Protein AF-0000000082710316 (afdb_homodimer)

Structure (mmCIF, N/CA/C/O backbone):
data_AF-0000000082710316-model_v1
#
loop_
_entity.id
_entity.type
_entity.pdbx_description
1 polymer Pyrin-like
#
loop_
_atom_site.group_PDB
_atom_site.id
_atom_site.type_symbol
_atom_site.label_atom_id
_atom_site.label_alt_id
_atom_site.label_comp_id
_atom_site.label_asym_id
_atom_site.label_entity_id
_atom_site.label_seq_id
_atom_site.pdbx_PDB_ins_code
_atom_site.Cartn_x
_atom_site.Cartn_y
_atom_site.Cartn_z
_atom_site.occupancy
_atom_site.B_iso_or_equiv
_atom_site.auth_seq_id
_atom_site.auth_comp_id
_atom_site.auth_asym_id
_atom_site.auth_atom_id
_atom_site.pdbx_PDB_model_num
ATOM 1 N N . MET A 1 1 ? 6.75 27.141 0.604 1 59.41 1 MET A N 1
ATOM 2 C CA . MET A 1 1 ? 6.609 25.766 0.159 1 59.41 1 MET A CA 1
ATOM 3 C C . MET A 1 1 ? 5.195 25.25 0.423 1 59.41 1 MET A C 1
ATOM 5 O O . MET A 1 1 ? 4.504 25.75 1.306 1 59.41 1 MET A O 1
ATOM 9 N N . ASN A 1 2 ? 4.648 24.5 -0.572 1 89.5 2 ASN A N 1
ATOM 10 C CA . ASN A 1 2 ? 3.244 24.094 -0.657 1 89.5 2 ASN A CA 1
ATOM 11 C C . ASN A 1 2 ? 2.986 22.781 0.078 1 89.5 2 ASN A C 1
ATOM 13 O O . ASN A 1 2 ? 3.191 21.703 -0.48 1 89.5 2 ASN A O 1
ATOM 17 N N . VAL A 1 3 ? 2.789 22.875 1.427 1 93.62 3 VAL A N 1
ATOM 18 C CA . VAL A 1 3 ? 2.639 21.75 2.336 1 93.62 3 VAL A CA 1
ATOM 19 C C . VAL A 1 3 ? 1.561 20.812 1.81 1 93.62 3 VAL A C 1
ATOM 21 O O . VAL A 1 3 ? 1.752 19.594 1.789 1 93.62 3 VAL A O 1
ATOM 24 N N . PRO A 1 4 ? 0.519 21.266 1.274 1 94.44 4 PRO A N 1
ATOM 25 C CA . PRO A 1 4 ? -0.479 20.344 0.72 1 94.44 4 PRO A CA 1
ATOM 26 C C . PRO A 1 4 ? 0.083 19.469 -0.398 1 94.44 4 PRO A C 1
ATOM 28 O O . PRO A 1 4 ? -0.224 18.266 -0.467 1 94.44 4 PRO A O 1
ATOM 31 N N . LEU A 1 5 ? 0.912 20.031 -1.18 1 94.38 5 LEU A N 1
ATOM 32 C CA . LEU A 1 5 ? 1.51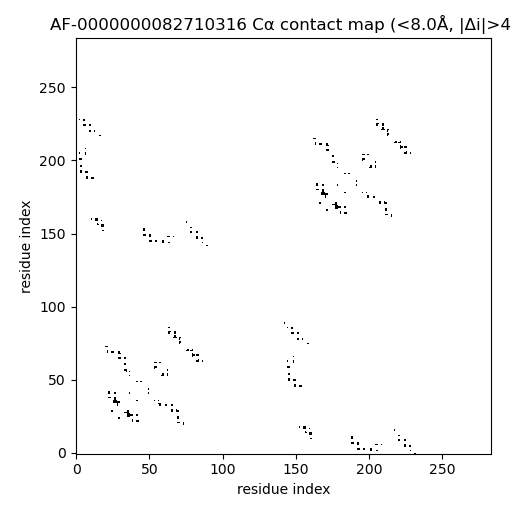6 19.266 -2.268 1 94.38 5 LEU A CA 1
ATOM 33 C C . LEU A 1 5 ? 2.498 18.234 -1.729 1 94.38 5 LEU A C 1
ATOM 35 O O . LEU A 1 5 ? 2.598 17.125 -2.266 1 94.38 5 LEU A O 1
ATOM 39 N N . LEU A 1 6 ? 3.223 18.641 -0.722 1 95.56 6 LEU A N 1
ATOM 40 C CA . LEU A 1 6 ? 4.156 17.719 -0.081 1 95.56 6 LEU A CA 1
ATOM 41 C C . LEU A 1 6 ? 3.418 16.516 0.506 1 95.56 6 LEU A C 1
ATOM 43 O O . LEU A 1 6 ? 3.83 15.375 0.308 1 95.56 6 LEU A O 1
ATOM 47 N N . LEU A 1 7 ? 2.342 16.781 1.188 1 97.31 7 LEU A N 1
ATOM 48 C CA . LEU A 1 7 ? 1.533 15.727 1.792 1 97.31 7 LEU A CA 1
ATOM 49 C C . LEU A 1 7 ? 0.9 14.844 0.72 1 97.31 7 LEU A C 1
ATOM 51 O O . LEU A 1 7 ? 0.875 13.617 0.853 1 97.31 7 LEU A O 1
ATOM 55 N N . LEU A 1 8 ? 0.405 15.508 -0.342 1 96.31 8 LEU A N 1
ATOM 56 C CA . LEU A 1 8 ? -0.19 14.742 -1.433 1 96.31 8 LEU A CA 1
ATOM 57 C C . LEU A 1 8 ? 0.841 13.82 -2.076 1 96.31 8 LEU A C 1
ATOM 59 O O . LEU A 1 8 ? 0.542 12.664 -2.379 1 96.31 8 LEU A O 1
ATOM 63 N N . GLY A 1 9 ? 2.053 14.328 -2.24 1 94.75 9 GLY A N 1
ATOM 64 C CA . GLY A 1 9 ? 3.131 13.5 -2.762 1 94.75 9 GLY A CA 1
ATOM 65 C C . GLY A 1 9 ? 3.418 12.281 -1.904 1 94.75 9 GLY A C 1
ATOM 66 O O . GLY A 1 9 ? 3.607 11.18 -2.426 1 94.75 9 GLY A O 1
ATOM 67 N N . ALA A 1 10 ? 3.453 12.43 -0.616 1 95.19 10 ALA A N 1
ATOM 68 C CA . ALA A 1 10 ? 3.68 11.32 0.304 1 95.19 10 ALA A CA 1
ATOM 69 C C . ALA A 1 10 ? 2.57 10.273 0.188 1 95.19 10 ALA A C 1
ATOM 71 O O . ALA A 1 10 ? 2.838 9.07 0.204 1 95.19 10 ALA A O 1
ATOM 72 N N . LEU A 1 11 ? 1.314 10.734 0.052 1 95 11 LEU A N 1
ATOM 73 C CA . LEU A 1 11 ? 0.185 9.82 -0.071 1 95 11 LEU A CA 1
ATOM 74 C C . LEU A 1 11 ? 0.197 9.117 -1.426 1 95 11 LEU A C 1
ATOM 76 O O . LEU A 1 11 ? -0.198 7.957 -1.532 1 95 11 LEU A O 1
ATOM 80 N N . GLU A 1 12 ? 0.647 9.836 -2.469 1 91.56 12 GLU A N 1
ATOM 81 C CA . GLU A 1 12 ? 0.759 9.227 -3.791 1 91.56 12 GLU A CA 1
ATOM 82 C C . GLU A 1 12 ? 1.885 8.203 -3.834 1 91.56 12 GLU A C 1
ATOM 84 O O . GLU A 1 12 ? 1.771 7.176 -4.508 1 91.56 12 GLU A O 1
ATOM 89 N N . ASP A 1 13 ? 2.922 8.461 -3.104 1 89.06 13 ASP A N 1
ATOM 90 C CA . ASP A 1 13 ? 4.039 7.523 -3.031 1 89.06 13 ASP A CA 1
ATOM 91 C C . ASP A 1 13 ? 3.623 6.227 -2.344 1 89.06 13 ASP A C 1
ATOM 93 O O . ASP A 1 13 ? 4.223 5.176 -2.576 1 89.06 13 ASP A O 1
ATOM 97 N N . LEU A 1 14 ? 2.635 6.301 -1.546 1 89.44 14 LEU A N 1
ATOM 98 C CA . LEU A 1 14 ? 2.139 5.133 -0.825 1 89.44 14 LEU A CA 1
ATOM 99 C C . LEU A 1 14 ? 1.551 4.109 -1.789 1 89.44 14 LEU A C 1
ATOM 101 O O . LEU A 1 14 ? 1.509 2.916 -1.482 1 89.44 14 LEU A O 1
ATOM 105 N N . VAL A 1 15 ? 1.145 4.555 -2.975 1 86.25 15 VAL A N 1
ATOM 106 C CA . VAL A 1 15 ? 0.442 3.727 -3.951 1 86.25 15 VAL A CA 1
ATOM 107 C C . VAL A 1 15 ? 1.322 2.549 -4.359 1 86.25 15 VAL A C 1
ATOM 109 O O . VAL A 1 15 ? 0.834 1.428 -4.523 1 86.25 15 VAL A O 1
ATOM 112 N N . ASP A 1 16 ? 2.621 2.777 -4.414 1 86.25 16 ASP A N 1
ATOM 113 C CA . ASP A 1 16 ? 3.471 1.732 -4.98 1 86.25 16 ASP A CA 1
ATOM 114 C C . ASP A 1 16 ? 4.23 0.993 -3.883 1 86.25 16 ASP A C 1
ATOM 116 O O . ASP A 1 16 ? 4.918 0.005 -4.152 1 86.25 16 ASP A O 1
ATOM 120 N N . GLU A 1 17 ? 4.082 1.378 -2.707 1 88.81 17 GLU A N 1
ATOM 121 C CA . GLU A 1 17 ? 4.922 0.82 -1.65 1 88.81 17 GLU A CA 1
ATOM 122 C C . GLU A 1 17 ? 4.594 -0.649 -1.402 1 88.81 17 GLU A C 1
ATOM 124 O O . GLU A 1 17 ? 5.496 -1.479 -1.276 1 88.81 17 GLU A O 1
ATOM 129 N N . TYR A 1 18 ? 3.312 -0.94 -1.386 1 90.06 18 TYR A N 1
ATOM 130 C CA . TYR A 1 18 ? 2.93 -2.332 -1.179 1 90.06 18 TYR A CA 1
ATOM 131 C C . TYR A 1 18 ? 3.359 -3.197 -2.357 1 90.06 18 TYR A C 1
ATOM 133 O O . TYR A 1 18 ? 3.771 -4.344 -2.178 1 90.06 18 TYR A O 1
ATOM 141 N N . PHE A 1 19 ? 3.332 -2.625 -3.568 1 94.19 19 PHE A N 1
ATOM 142 C CA . PHE A 1 19 ? 3.736 -3.395 -4.738 1 94.19 19 PHE A CA 1
ATOM 143 C C . PHE A 1 19 ? 5.238 -3.658 -4.719 1 94.19 19 PHE A C 1
ATOM 145 O O . PHE A 1 19 ? 5.688 -4.742 -5.094 1 94.19 19 PHE A O 1
ATOM 152 N N . LYS A 1 20 ? 5.984 -2.729 -4.289 1 93.19 20 LYS A N 1
ATOM 153 C CA . LYS A 1 20 ? 7.418 -2.926 -4.113 1 93.19 20 LYS A CA 1
ATOM 154 C C . LYS A 1 20 ? 7.703 -4.035 -3.105 1 93.19 20 LYS A C 1
ATOM 156 O O . LYS A 1 20 ? 8.562 -4.887 -3.336 1 93.19 20 LYS A O 1
ATOM 161 N N . THR A 1 21 ? 7.047 -3.988 -2.004 1 92.81 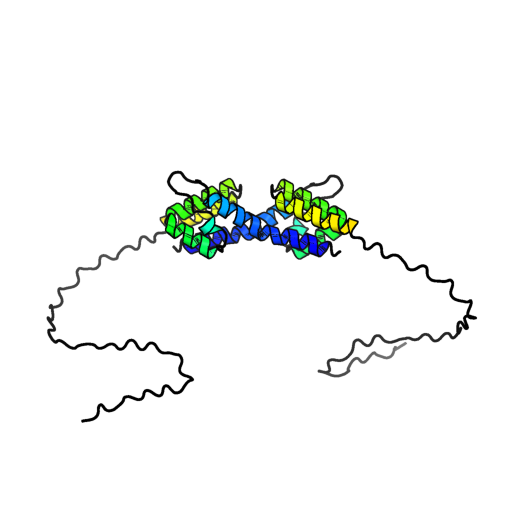21 THR A N 1
ATOM 162 C CA . THR A 1 21 ? 7.199 -5.008 -0.97 1 92.81 21 THR A CA 1
ATOM 163 C C . THR A 1 21 ? 6.805 -6.383 -1.504 1 92.81 21 THR A C 1
ATOM 165 O O . THR A 1 21 ? 7.469 -7.379 -1.213 1 92.81 21 THR A O 1
ATOM 168 N N . PHE A 1 22 ? 5.707 -6.363 -2.27 1 96.88 22 PHE A N 1
ATOM 169 C CA . PHE A 1 22 ? 5.254 -7.598 -2.898 1 96.88 22 PHE A CA 1
ATOM 170 C C . PHE A 1 22 ? 6.352 -8.188 -3.775 1 96.88 22 PHE A C 1
ATOM 172 O O . PHE A 1 22 ? 6.652 -9.383 -3.68 1 96.88 22 PHE A O 1
ATOM 179 N N . LYS A 1 23 ? 6.961 -7.43 -4.562 1 97.19 23 LYS A N 1
ATOM 180 C CA . LYS A 1 23 ? 8.047 -7.871 -5.434 1 97.19 23 LYS A CA 1
ATOM 181 C C . LYS A 1 23 ? 9.242 -8.352 -4.617 1 97.19 23 LYS A C 1
ATOM 183 O O . LYS A 1 23 ? 9.922 -9.305 -5.008 1 97.19 23 LYS A O 1
ATOM 188 N N . TRP A 1 24 ? 9.5 -7.719 -3.551 1 96.38 24 TRP A N 1
ATOM 189 C CA . TRP A 1 24 ? 10.586 -8.125 -2.666 1 96.38 24 TRP A CA 1
ATOM 190 C C . TRP A 1 24 ? 10.359 -9.547 -2.145 1 96.38 24 TRP A C 1
ATOM 192 O O . TRP A 1 24 ? 11.273 -10.367 -2.152 1 96.38 24 TRP A O 1
ATOM 202 N N . TYR A 1 25 ? 9.18 -9.773 -1.778 1 96.75 25 TYR A N 1
ATOM 203 C CA . TYR A 1 25 ? 8.859 -11.117 -1.297 1 96.75 25 TYR A CA 1
ATOM 204 C C . TYR A 1 25 ? 8.992 -12.141 -2.416 1 96.75 25 TYR A C 1
ATOM 206 O O . TYR A 1 25 ? 9.422 -13.273 -2.184 1 96.75 25 TYR A O 1
ATOM 214 N N . LEU A 1 26 ? 8.562 -11.758 -3.611 1 98.06 26 LEU A N 1
ATOM 215 C CA . LEU A 1 26 ? 8.703 -12.656 -4.754 1 98.06 26 LEU A CA 1
ATOM 216 C C . LEU A 1 26 ? 10.164 -13.008 -4.992 1 98.06 26 LEU A C 1
ATOM 218 O O . LEU A 1 26 ? 10.469 -14.055 -5.566 1 98.06 26 LEU A O 1
ATOM 222 N N . SER A 1 27 ? 11.031 -12.094 -4.613 1 97.38 27 SER A N 1
ATOM 223 C CA . SER A 1 27 ? 12.461 -12.297 -4.824 1 97.38 27 SER A CA 1
ATOM 224 C C . SER A 1 27 ? 13.086 -13.078 -3.668 1 97.38 27 SER A C 1
ATOM 226 O O . SER A 1 27 ? 14.289 -13.328 -3.66 1 97.38 27 SER A O 1
ATOM 228 N N . MET A 1 28 ? 12.266 -13.453 -2.73 1 96.06 28 MET A N 1
ATOM 229 C CA . MET A 1 28 ? 12.648 -14.312 -1.607 1 96.06 28 MET A CA 1
ATOM 230 C C . MET A 1 28 ? 11.922 -15.648 -1.668 1 96.06 28 MET A C 1
ATOM 232 O O . MET A 1 28 ? 10.969 -15.805 -2.428 1 96.06 28 MET A O 1
ATOM 236 N N . ARG A 1 29 ? 12.477 -16.641 -0.99 1 93.5 29 ARG A N 1
ATOM 237 C CA . ARG A 1 29 ? 11.758 -17.922 -0.948 1 93.5 29 ARG A CA 1
ATOM 238 C C . ARG A 1 29 ? 10.586 -17.859 0.029 1 93.5 29 ARG A C 1
ATOM 240 O O . ARG A 1 29 ? 10.789 -17.891 1.245 1 93.5 29 ARG A O 1
ATOM 247 N N . VAL A 1 30 ? 9.406 -17.766 -0.563 1 94.81 30 VAL A N 1
ATOM 248 C CA . VAL A 1 30 ? 8.203 -17.625 0.255 1 94.81 30 VAL A CA 1
ATOM 249 C C . VAL A 1 30 ? 7.547 -18.984 0.454 1 94.81 30 VAL A C 1
ATOM 251 O O . VAL A 1 30 ? 6.914 -19.234 1.483 1 94.81 30 VAL A O 1
ATOM 254 N N . LEU A 1 31 ? 7.621 -19.781 -0.533 1 94.62 31 LEU A N 1
ATOM 255 C CA . LEU A 1 31 ? 7.172 -21.172 -0.486 1 94.62 31 LEU A CA 1
ATOM 256 C C . LEU A 1 31 ? 8.312 -22.125 -0.838 1 94.62 31 LEU A C 1
ATOM 258 O O . LEU A 1 31 ? 9.078 -21.859 -1.771 1 94.62 31 LEU A O 1
ATOM 262 N N . ASP A 1 32 ? 8.383 -23.25 -0.137 1 93.38 32 ASP A N 1
ATOM 263 C CA . ASP A 1 32 ? 9.477 -24.188 -0.322 1 93.38 32 ASP A CA 1
ATOM 264 C C . ASP A 1 32 ? 9.492 -24.734 -1.746 1 93.38 32 ASP A C 1
ATOM 266 O O . ASP A 1 32 ? 10.562 -24.969 -2.316 1 93.38 32 ASP A O 1
ATOM 270 N N . SER A 1 33 ? 8.367 -24.922 -2.299 1 92.25 33 SER A N 1
ATOM 271 C CA . SER A 1 33 ? 8.242 -25.547 -3.609 1 92.25 33 SER A CA 1
ATOM 272 C C . SER A 1 33 ? 8.484 -24.547 -4.73 1 92.25 33 SER A C 1
ATOM 274 O O . SER A 1 33 ? 8.539 -24.906 -5.902 1 92.25 33 SER A O 1
ATOM 276 N N . CYS A 1 34 ? 8.664 -23.281 -4.398 1 94.5 34 CYS A N 1
ATOM 277 C CA . CYS A 1 34 ? 8.766 -22.234 -5.414 1 94.5 34 CYS A CA 1
ATOM 278 C C . CYS A 1 34 ? 10.117 -21.516 -5.328 1 94.5 34 CYS A C 1
ATOM 280 O O . CYS A 1 34 ? 10.477 -21 -4.273 1 94.5 34 CYS A O 1
ATOM 282 N N . GLU A 1 35 ? 10.758 -21.484 -6.434 1 96.5 35 GLU A N 1
ATOM 283 C CA . GLU A 1 35 ? 12.008 -20.734 -6.508 1 96.5 35 GLU A CA 1
ATOM 284 C C . GLU A 1 35 ? 11.75 -19.234 -6.59 1 96.5 35 GLU A C 1
ATOM 286 O O . GLU A 1 35 ? 10.82 -18.797 -7.273 1 96.5 35 GLU A O 1
ATOM 291 N N . PRO A 1 36 ? 12.602 -18.469 -5.98 1 97.81 36 PRO A N 1
ATOM 292 C CA . PRO A 1 36 ? 12.438 -17.016 -6.086 1 97.81 36 PRO A CA 1
ATOM 293 C C . PRO A 1 36 ? 12.609 -16.5 -7.516 1 97.81 36 PRO A C 1
ATOM 295 O O . PRO A 1 36 ? 13.352 -17.094 -8.305 1 97.81 36 PRO A O 1
ATOM 298 N N . ILE A 1 37 ? 11.844 -15.414 -7.781 1 98.25 37 ILE A N 1
ATOM 299 C CA . ILE A 1 37 ? 12.07 -14.68 -9.023 1 98.25 37 ILE A CA 1
ATOM 300 C C . ILE A 1 37 ? 13.164 -13.633 -8.805 1 98.25 37 ILE A C 1
ATOM 302 O O . ILE A 1 37 ? 13.078 -12.828 -7.875 1 98.25 37 ILE A O 1
ATOM 306 N N . PRO A 1 38 ? 14.188 -13.641 -9.625 1 97.5 38 PRO A N 1
ATOM 307 C CA . PRO A 1 38 ? 15.266 -12.672 -9.445 1 97.5 38 PRO A CA 1
ATOM 308 C C . PRO A 1 38 ? 14.773 -11.227 -9.445 1 97.5 38 PRO A C 1
ATOM 310 O O . PRO A 1 38 ? 13.891 -10.875 -10.227 1 97.5 38 PRO A O 1
ATOM 313 N N . LYS A 1 39 ? 15.391 -10.414 -8.617 1 96.56 39 LYS A N 1
ATOM 314 C CA . LYS A 1 39 ? 15.039 -9 -8.492 1 96.56 39 LYS A CA 1
ATOM 315 C C . LYS A 1 39 ? 15.156 -8.281 -9.836 1 96.56 39 LYS A C 1
ATOM 317 O O . LYS A 1 39 ? 14.352 -7.402 -10.141 1 96.56 39 LYS A O 1
ATOM 322 N N . SER A 1 40 ? 16.125 -8.68 -10.609 1 97.19 40 SER A N 1
ATOM 323 C CA . SER A 1 40 ? 16.375 -8.039 -11.898 1 97.19 40 SER A CA 1
ATOM 324 C C . SER A 1 40 ? 15.195 -8.211 -12.844 1 97.19 40 SER A C 1
ATOM 326 O O . SER A 1 40 ? 14.953 -7.359 -13.703 1 97.19 40 SER A O 1
ATOM 328 N N . ARG A 1 41 ? 14.445 -9.242 -12.609 1 96.81 41 ARG A N 1
ATOM 329 C CA . ARG A 1 41 ? 13.297 -9.523 -13.469 1 96.81 41 ARG A CA 1
ATOM 330 C C . ARG A 1 41 ? 12.039 -8.844 -12.945 1 96.81 41 ARG A C 1
ATOM 332 O O . ARG A 1 41 ? 11.039 -8.75 -13.656 1 96.81 41 ARG A O 1
ATOM 339 N N . LEU A 1 42 ? 12.094 -8.359 -11.711 1 97.69 42 LEU A N 1
ATOM 340 C CA . LEU A 1 42 ? 10.898 -7.84 -11.062 1 97.69 42 LEU A CA 1
ATOM 341 C C . LEU A 1 42 ? 10.953 -6.316 -10.953 1 97.69 42 LEU A C 1
ATOM 343 O O . LEU A 1 42 ? 9.922 -5.652 -10.938 1 97.69 42 LEU A O 1
ATOM 347 N N . GLU A 1 43 ? 12.102 -5.719 -10.898 1 95.12 43 GLU A N 1
ATOM 348 C CA . GLU A 1 43 ? 12.32 -4.332 -10.5 1 95.12 43 GLU A CA 1
ATOM 349 C C . GLU A 1 43 ? 11.531 -3.371 -11.391 1 95.12 43 GLU A C 1
ATOM 351 O O . GLU A 1 43 ? 10.906 -2.434 -10.898 1 95.12 43 GLU A O 1
ATOM 356 N N . LYS A 1 44 ? 11.516 -3.592 -12.695 1 94.75 44 LYS A N 1
ATOM 357 C CA . LYS A 1 44 ? 10.875 -2.658 -13.609 1 94.75 44 LYS A CA 1
ATOM 358 C C . LYS A 1 44 ? 9.523 -3.191 -14.078 1 94.75 44 LYS A C 1
ATOM 360 O O . LYS A 1 44 ? 8.828 -2.535 -14.859 1 94.75 44 LYS A O 1
ATOM 365 N N . ALA A 1 45 ? 9.172 -4.332 -13.617 1 96 45 ALA A N 1
ATOM 366 C CA . ALA A 1 45 ? 7.945 -4.973 -14.078 1 96 45 ALA A CA 1
ATOM 367 C C . ALA A 1 45 ? 6.715 -4.297 -13.477 1 96 45 ALA A C 1
ATOM 369 O O . ALA A 1 45 ? 6.652 -4.07 -12.266 1 96 45 ALA A O 1
ATOM 370 N N . LEU A 1 46 ? 5.762 -3.998 -14.391 1 95.94 46 LEU A N 1
ATOM 371 C CA . LEU A 1 46 ? 4.469 -3.5 -13.922 1 95.94 46 LEU A CA 1
ATOM 372 C C . LEU A 1 46 ? 3.586 -4.645 -13.445 1 95.94 46 LEU A C 1
ATOM 374 O O . LEU A 1 46 ? 3.994 -5.809 -13.484 1 95.94 46 LEU A O 1
ATOM 378 N N . ARG A 1 47 ? 2.426 -4.312 -12.875 1 96.44 47 ARG A N 1
ATOM 379 C CA . ARG A 1 47 ? 1.56 -5.301 -12.242 1 96.44 47 ARG A CA 1
ATOM 380 C C . ARG A 1 47 ? 1.188 -6.41 -13.219 1 96.44 47 ARG A C 1
ATOM 382 O O . ARG A 1 47 ? 1.344 -7.594 -12.906 1 96.44 47 ARG A O 1
ATOM 389 N N . PRO A 1 48 ? 0.825 -6.113 -14.555 1 97.12 48 PRO A N 1
ATOM 390 C CA . PRO A 1 48 ? 0.518 -7.207 -15.484 1 97.12 48 PRO A CA 1
ATOM 391 C C . PRO A 1 48 ? 1.743 -8.055 -15.828 1 97.12 48 PRO A C 1
ATOM 393 O O . PRO A 1 48 ? 1.635 -9.273 -15.977 1 97.12 48 PRO A O 1
ATOM 396 N N . GLU A 1 49 ? 2.873 -7.426 -15.859 1 97.75 49 GLU A N 1
ATOM 397 C CA . GLU A 1 49 ? 4.109 -8.133 -16.172 1 97.75 49 GLU A CA 1
ATOM 398 C C . GLU A 1 49 ? 4.531 -9.039 -15.008 1 97.75 49 GLU A C 1
ATOM 400 O O . GLU A 1 49 ? 5.035 -10.141 -15.227 1 97.75 49 GLU A O 1
ATOM 405 N N . THR A 1 50 ? 4.352 -8.508 -13.883 1 98.44 50 THR A N 1
ATOM 406 C CA . THR A 1 50 ? 4.672 -9.297 -12.695 1 98.44 50 THR A CA 1
ATOM 407 C C . THR A 1 50 ? 3.811 -10.555 -12.633 1 98.44 50 THR A C 1
ATOM 409 O O . THR A 1 50 ? 4.32 -11.648 -12.375 1 98.44 50 THR A O 1
ATOM 412 N N . VAL A 1 51 ? 2.533 -10.406 -12.992 1 98.44 51 VAL A N 1
ATOM 413 C CA . VAL A 1 51 ? 1.632 -11.555 -13.031 1 98.44 51 VAL A CA 1
ATOM 414 C C . VAL A 1 51 ? 2.127 -12.57 -14.055 1 98.44 51 VAL A C 1
ATOM 416 O O . VAL A 1 51 ? 2.188 -13.773 -13.773 1 98.44 51 VAL A O 1
ATOM 419 N N . SER A 1 52 ? 2.523 -12.117 -15.195 1 97.75 52 SER A N 1
ATOM 420 C CA . SER A 1 52 ? 3.02 -12.992 -16.25 1 97.75 52 SER A CA 1
ATOM 421 C C . SER A 1 52 ? 4.262 -13.75 -15.797 1 97.75 52 SER A C 1
ATOM 423 O O . SER A 1 52 ? 4.383 -14.953 -16.047 1 97.75 52 SER A O 1
ATOM 425 N N . LYS A 1 53 ? 5.156 -13.023 -15.086 1 98.25 53 LYS A N 1
ATOM 426 C CA . LYS A 1 53 ? 6.387 -13.648 -14.602 1 98.25 53 LYS A CA 1
ATOM 427 C C . LYS A 1 53 ? 6.082 -14.734 -13.578 1 98.25 53 LYS A C 1
ATOM 429 O O . LYS A 1 53 ? 6.707 -15.797 -13.586 1 98.25 53 LYS A O 1
ATOM 434 N N . MET A 1 54 ? 5.148 -14.484 -12.727 1 98.38 54 MET A N 1
ATOM 435 C CA . MET A 1 54 ? 4.77 -15.461 -11.711 1 98.38 54 MET A CA 1
ATOM 436 C C . MET A 1 54 ? 4.207 -16.719 -12.352 1 98.38 54 MET A C 1
ATOM 438 O O . MET A 1 54 ? 4.578 -17.844 -11.977 1 98.38 54 MET A O 1
ATOM 442 N N . ILE A 1 55 ? 3.396 -16.516 -13.367 1 97.94 55 ILE A N 1
ATOM 443 C CA . ILE A 1 55 ? 2.766 -17.656 -14.023 1 97.94 55 ILE A CA 1
ATOM 444 C C . ILE A 1 55 ? 3.809 -18.438 -14.812 1 97.94 55 ILE A C 1
ATOM 446 O O . ILE A 1 55 ? 3.789 -19.672 -14.836 1 97.94 55 ILE A O 1
ATOM 450 N N . GLU A 1 56 ? 4.664 -17.75 -15.445 1 97.38 56 GLU A N 1
ATOM 451 C CA . GLU A 1 56 ? 5.75 -18.391 -16.188 1 97.38 56 GLU A CA 1
ATOM 452 C C . GLU A 1 56 ? 6.629 -19.234 -15.266 1 97.38 56 GLU A C 1
ATOM 454 O O . GLU A 1 56 ? 7.027 -20.344 -15.625 1 97.38 56 GLU A O 1
ATOM 459 N N . CYS A 1 57 ? 6.875 -18.766 -14.086 1 97.12 57 CYS A N 1
ATOM 460 C CA . CYS A 1 57 ? 7.852 -19.391 -13.195 1 97.12 57 CYS A CA 1
ATOM 461 C C . CYS A 1 57 ? 7.195 -20.469 -12.336 1 97.12 57 CYS A C 1
ATOM 463 O O . CYS A 1 57 ? 7.809 -21.5 -12.055 1 97.12 57 CYS A O 1
ATOM 465 N N . TYR A 1 58 ? 6.016 -20.219 -11.969 1 96.88 58 TYR A N 1
ATOM 466 C CA . TYR A 1 58 ? 5.43 -21.078 -10.945 1 96.88 58 TYR A CA 1
ATOM 467 C C . TYR A 1 58 ? 4.266 -21.891 -11.516 1 96.88 58 TYR A C 1
ATOM 469 O O . TYR A 1 58 ? 3.867 -22.906 -10.945 1 96.88 58 TYR A O 1
ATOM 477 N N . GLY A 1 59 ? 3.686 -21.438 -12.656 1 96.56 59 GLY A N 1
ATOM 478 C CA . GLY A 1 59 ? 2.383 -21.922 -13.078 1 96.56 59 GLY A CA 1
ATOM 479 C C . GLY A 1 59 ? 1.23 -21.25 -12.359 1 96.56 59 GLY A C 1
ATOM 480 O O . GLY A 1 59 ? 1.438 -20.516 -11.383 1 96.56 59 GLY A O 1
ATOM 481 N N . GLU A 1 60 ? -0.01 -21.453 -12.828 1 95.19 60 GLU A N 1
ATOM 482 C CA . GLU A 1 60 ? -1.184 -20.719 -12.359 1 95.19 60 GLU A CA 1
ATOM 483 C C . GLU A 1 60 ? -1.485 -21.047 -10.898 1 95.19 60 GLU A C 1
ATOM 485 O O . GLU A 1 60 ? -1.66 -20.141 -10.078 1 95.19 60 GLU A O 1
ATOM 490 N N . GLU A 1 61 ? -1.414 -22.25 -10.508 1 94.69 61 GLU A N 1
ATOM 491 C CA . GLU A 1 61 ? -1.829 -22.672 -9.172 1 94.69 61 GLU A CA 1
ATOM 492 C C . GLU A 1 61 ? -0.855 -22.172 -8.109 1 94.69 61 GLU A C 1
ATOM 494 O O . GLU A 1 61 ? -1.268 -21.578 -7.113 1 94.69 61 GLU A O 1
ATOM 499 N N . LEU A 1 62 ? 0.376 -22.391 -8.328 1 96.44 62 LEU A N 1
ATOM 500 C CA . LEU A 1 62 ? 1.376 -21.984 -7.352 1 96.44 62 LEU A CA 1
ATOM 501 C C . LEU A 1 62 ? 1.487 -20.453 -7.297 1 96.44 62 LEU A C 1
ATOM 503 O O . LEU A 1 62 ? 1.789 -19.891 -6.242 1 96.44 62 LEU A O 1
ATOM 507 N N . ALA A 1 63 ? 1.194 -19.797 -8.469 1 97.75 63 ALA A N 1
ATOM 508 C CA . ALA A 1 63 ? 1.188 -18.344 -8.469 1 97.75 63 ALA A CA 1
ATOM 509 C C . ALA A 1 63 ? 0.138 -17.797 -7.508 1 97.75 63 ALA A C 1
ATOM 511 O O . ALA A 1 63 ? 0.385 -16.812 -6.801 1 97.75 63 ALA A O 1
ATOM 512 N N . VAL A 1 64 ? -0.988 -18.422 -7.434 1 97.5 64 VAL A N 1
ATOM 513 C CA . VAL A 1 64 ? -2.037 -18 -6.508 1 97.5 64 VAL A CA 1
ATOM 514 C C . VAL A 1 64 ? -1.592 -18.266 -5.07 1 97.5 64 VAL A C 1
ATOM 516 O O . VAL A 1 64 ? -1.706 -17.391 -4.211 1 97.5 64 VAL A O 1
ATOM 519 N N . ASP A 1 65 ? -0.983 -19.359 -4.836 1 97.25 65 ASP A N 1
ATOM 520 C CA . ASP A 1 65 ? -0.538 -19.734 -3.496 1 97.25 65 ASP A CA 1
ATOM 521 C C . ASP A 1 65 ? 0.542 -18.766 -2.996 1 97.25 65 ASP A C 1
ATOM 523 O O . ASP A 1 65 ? 0.507 -18.344 -1.845 1 97.25 65 ASP A O 1
ATOM 527 N N . VAL A 1 66 ? 1.441 -18.531 -3.877 1 98.12 66 VAL A N 1
ATOM 528 C CA . VAL A 1 66 ? 2.523 -17.609 -3.543 1 98.12 66 VAL A CA 1
ATOM 529 C C . VAL A 1 66 ? 1.947 -16.234 -3.207 1 98.12 66 VAL A C 1
ATOM 531 O O . VAL A 1 66 ? 2.365 -15.602 -2.238 1 98.12 66 VAL A O 1
ATOM 534 N N . THR A 1 67 ? 0.976 -15.766 -3.996 1 98.19 67 THR A N 1
ATOM 535 C CA . THR A 1 67 ? 0.36 -14.461 -3.771 1 98.19 67 THR A CA 1
ATOM 536 C C . THR A 1 67 ? -0.36 -14.422 -2.428 1 98.19 67 THR A C 1
ATOM 538 O O . THR A 1 67 ? -0.207 -13.477 -1.658 1 98.19 67 THR A O 1
ATOM 541 N N . VAL A 1 68 ? -1.07 -15.438 -2.084 1 97.88 68 VAL A N 1
ATOM 542 C CA . VAL A 1 68 ? -1.78 -15.523 -0.812 1 97.88 68 VAL A CA 1
ATOM 543 C C . VAL A 1 68 ? -0.784 -15.445 0.342 1 97.88 68 VAL A C 1
ATOM 545 O O . VAL A 1 68 ? -0.982 -14.688 1.294 1 97.88 68 VAL A O 1
ATOM 548 N N . LYS A 1 69 ? 0.274 -16.203 0.206 1 98.12 69 LYS A N 1
ATOM 549 C CA . LYS A 1 69 ? 1.3 -16.219 1.244 1 98.12 69 LYS A CA 1
ATOM 550 C C . LYS A 1 69 ? 1.938 -14.836 1.408 1 98.12 69 LYS A C 1
ATOM 552 O O . LYS A 1 69 ? 2.146 -14.375 2.531 1 98.12 69 LYS A O 1
ATOM 557 N N . ILE A 1 70 ? 2.162 -14.172 0.31 1 97.94 70 ILE A N 1
ATOM 558 C CA . ILE A 1 70 ? 2.795 -12.859 0.359 1 97.94 70 ILE A CA 1
ATOM 559 C C . ILE A 1 70 ? 1.836 -11.844 0.982 1 97.94 70 ILE A C 1
ATOM 561 O O . ILE A 1 70 ? 2.229 -11.062 1.849 1 97.94 70 ILE A O 1
ATOM 565 N N . LEU A 1 71 ? 0.601 -11.867 0.561 1 96.38 71 LEU A N 1
ATOM 566 C CA . LEU A 1 71 ? -0.386 -10.961 1.14 1 96.38 71 LEU A CA 1
ATOM 567 C C . LEU A 1 71 ? -0.481 -11.156 2.648 1 96.38 71 LEU A C 1
ATOM 569 O O . LEU A 1 71 ? -0.576 -10.18 3.398 1 96.38 71 LEU A O 1
ATOM 573 N N . ARG A 1 72 ? -0.358 -12.352 3.127 1 95.75 72 ARG A N 1
ATOM 574 C CA . ARG A 1 72 ? -0.375 -12.633 4.559 1 95.75 72 ARG A CA 1
ATOM 575 C C . ARG A 1 72 ? 0.881 -12.102 5.238 1 95.75 72 ARG A C 1
ATOM 577 O O . ARG A 1 72 ? 0.808 -11.523 6.324 1 95.75 72 ARG A O 1
ATOM 584 N N . ASN A 1 73 ? 1.994 -12.328 4.629 1 94.88 73 ASN A N 1
ATOM 585 C CA . ASN A 1 73 ? 3.242 -11.797 5.164 1 94.88 73 ASN A CA 1
ATOM 586 C C . ASN A 1 73 ? 3.199 -10.273 5.273 1 94.88 73 ASN A C 1
ATOM 588 O O . ASN A 1 73 ? 3.795 -9.695 6.184 1 94.88 73 ASN A O 1
ATOM 592 N N . MET A 1 74 ? 2.461 -9.688 4.398 1 91.94 74 MET A N 1
ATOM 593 C CA . MET A 1 74 ? 2.297 -8.234 4.391 1 91.94 74 MET A CA 1
ATOM 594 C C . MET A 1 74 ? 1.165 -7.812 5.32 1 91.94 74 MET A C 1
ATOM 596 O O . MET A 1 74 ? 0.814 -6.633 5.383 1 91.94 74 MET A O 1
ATOM 600 N N . ARG A 1 75 ? 0.532 -8.758 5.965 1 89.94 75 ARG A N 1
ATOM 601 C CA . ARG A 1 75 ? -0.528 -8.555 6.949 1 89.94 75 ARG A CA 1
ATOM 602 C C . ARG A 1 75 ? -1.782 -7.988 6.293 1 89.94 75 ARG A C 1
ATOM 604 O O . ARG A 1 75 ? -2.527 -7.234 6.922 1 89.94 75 ARG A O 1
ATOM 611 N N . ILE A 1 76 ? -1.936 -8.258 5.016 1 92.5 76 ILE A N 1
ATOM 612 C CA . ILE A 1 76 ? -3.164 -7.918 4.305 1 92.5 76 ILE A CA 1
ATOM 613 C C . ILE A 1 76 ? -4.066 -9.148 4.215 1 92.5 76 ILE A C 1
ATOM 615 O O . ILE A 1 76 ? -4.301 -9.672 3.123 1 92.5 76 ILE A O 1
ATOM 619 N N . ASN A 1 77 ? -4.66 -9.492 5.297 1 93.5 77 ASN A N 1
ATOM 620 C CA . ASN A 1 77 ? -5.312 -10.781 5.477 1 93.5 77 ASN A CA 1
ATOM 621 C C . ASN A 1 77 ? -6.641 -10.844 4.727 1 93.5 77 ASN A C 1
ATOM 623 O O . ASN A 1 77 ? -7.004 -11.891 4.184 1 93.5 77 ASN A O 1
ATOM 627 N N . SER A 1 78 ? -7.363 -9.773 4.727 1 91.62 78 SER A N 1
ATOM 628 C CA . SER A 1 78 ? -8.656 -9.781 4.047 1 91.62 78 SER A CA 1
ATOM 629 C C . SER A 1 78 ? -8.492 -10.047 2.553 1 91.62 78 SER A C 1
ATOM 631 O O . SER A 1 78 ? -9.219 -10.867 1.982 1 91.62 78 SER A O 1
ATOM 633 N N . ALA A 1 79 ? -7.527 -9.422 1.964 1 93.5 79 ALA A N 1
ATOM 634 C CA . ALA A 1 79 ? -7.266 -9.617 0.539 1 93.5 79 ALA A CA 1
ATOM 635 C C . ALA A 1 79 ? -6.758 -11.031 0.26 1 93.5 79 ALA A C 1
ATOM 637 O O . ALA A 1 79 ? -7.109 -11.633 -0.756 1 93.5 79 ALA A O 1
ATOM 638 N N . ALA A 1 80 ? -5.953 -11.57 1.148 1 96.19 80 ALA A N 1
ATOM 639 C CA . ALA A 1 80 ? -5.465 -12.945 1.013 1 96.19 80 ALA A CA 1
ATOM 640 C C . ALA A 1 80 ? -6.621 -13.938 0.998 1 96.19 80 ALA A C 1
ATOM 642 O O . ALA A 1 80 ? -6.684 -14.812 0.131 1 96.19 80 ALA A O 1
ATOM 643 N N . GLU A 1 81 ? -7.5 -13.734 1.916 1 96.19 81 GLU A N 1
ATOM 644 C CA . GLU A 1 81 ? -8.648 -14.633 2.029 1 96.19 81 GLU A CA 1
ATOM 645 C C . GLU A 1 81 ? -9.562 -14.508 0.818 1 96.19 81 GLU A C 1
ATOM 647 O O . GLU A 1 81 ? -10.086 -15.516 0.325 1 96.19 81 GLU A O 1
ATOM 652 N N . GLU A 1 82 ? -9.781 -13.328 0.396 1 94.12 82 GLU A N 1
ATOM 653 C CA . GLU A 1 82 ? -10.625 -13.109 -0.776 1 94.12 82 GLU A CA 1
ATOM 654 C C . GLU A 1 82 ? -10.031 -13.781 -2.014 1 94.12 82 GLU A C 1
ATOM 656 O O . GLU A 1 82 ? -10.758 -14.375 -2.809 1 94.12 82 GLU A O 1
ATOM 661 N N . LEU A 1 83 ? -8.773 -13.664 -2.223 1 95.88 83 LEU A N 1
ATOM 662 C CA . LEU A 1 83 ? -8.102 -14.289 -3.355 1 95.88 83 LEU A CA 1
ATOM 663 C C . LEU A 1 83 ? -8.234 -15.805 -3.295 1 95.88 83 LEU A C 1
ATOM 665 O O . LEU A 1 83 ? -8.523 -16.453 -4.305 1 95.88 83 LEU A O 1
ATOM 669 N N . LYS A 1 84 ? -8.016 -16.359 -2.127 1 95.56 84 LYS A N 1
ATOM 670 C CA . LYS A 1 84 ? -8.117 -17.797 -1.933 1 95.56 84 LYS A CA 1
ATOM 671 C C . LYS A 1 84 ? -9.531 -18.297 -2.25 1 95.56 84 LYS A C 1
ATOM 673 O O . LYS A 1 84 ? -9.695 -19.312 -2.93 1 95.56 84 LYS A O 1
ATOM 678 N N . LYS A 1 85 ? -10.469 -17.578 -1.745 1 94.81 85 LYS A N 1
ATOM 679 C CA . LYS A 1 85 ? -11.859 -17.953 -1.977 1 94.81 85 LYS A CA 1
ATOM 680 C C . LYS A 1 85 ? -12.203 -17.891 -3.461 1 94.81 85 LYS A C 1
ATOM 682 O O . LYS A 1 85 ? -12.875 -18.781 -3.988 1 94.81 85 LYS A O 1
ATOM 687 N N . ALA A 1 86 ? -11.805 -16.859 -4.07 1 92.75 86 ALA A N 1
ATOM 688 C CA . ALA A 1 86 ? -12.086 -16.688 -5.492 1 92.75 86 ALA A CA 1
ATOM 689 C C . ALA A 1 86 ? -11.43 -17.797 -6.32 1 92.75 86 ALA A C 1
ATOM 691 O O . ALA A 1 86 ? -12 -18.25 -7.316 1 92.75 86 ALA A O 1
ATOM 692 N N . HIS A 1 87 ? -10.258 -18.219 -5.977 1 93.38 87 HIS A N 1
ATOM 693 C CA . HIS A 1 87 ? -9.531 -19.266 -6.688 1 93.38 87 HIS A CA 1
ATOM 694 C C . HIS A 1 87 ? -10.188 -20.625 -6.488 1 93.38 87 HIS A C 1
ATOM 696 O O . HIS A 1 87 ? -10.273 -21.422 -7.43 1 93.38 87 HIS A O 1
ATOM 702 N N . THR A 1 88 ? -10.586 -20.969 -5.25 1 88.94 88 THR A N 1
ATOM 703 C CA . THR A 1 88 ? -11.211 -22.234 -4.941 1 88.94 88 THR A CA 1
ATOM 704 C C . THR A 1 88 ? -12.586 -22.344 -5.594 1 88.94 88 THR A C 1
ATOM 706 O O . THR A 1 88 ? -13 -23.422 -6.016 1 88.94 88 THR A O 1
ATOM 709 N N . ALA A 1 89 ? -13.383 -21.281 -5.426 1 79.31 89 ALA A N 1
ATOM 710 C CA . ALA A 1 89 ? -14.695 -21.281 -6.066 1 79.31 89 ALA A CA 1
ATOM 711 C C . ALA A 1 89 ? -14.578 -21.609 -7.555 1 79.31 89 ALA A C 1
ATOM 713 O O . ALA A 1 89 ? -15.5 -22.156 -8.148 1 79.31 89 ALA A O 1
ATOM 714 N N . ARG A 1 90 ? -13.508 -21.312 -8 1 65.81 90 ARG A N 1
ATOM 715 C CA . ARG A 1 90 ? -13.273 -21.594 -9.414 1 65.81 90 ARG A CA 1
ATOM 716 C C . ARG A 1 90 ? -13.023 -23.094 -9.641 1 65.81 90 ARG A C 1
ATOM 718 O O . ARG A 1 90 ? -13.453 -23.641 -10.656 1 65.81 90 ARG A O 1
ATOM 725 N N . GLU A 1 91 ? -12.234 -23.672 -8.727 1 60.56 91 GLU A N 1
ATOM 726 C CA . GLU A 1 91 ? -12.008 -25.094 -8.875 1 60.56 91 GLU A CA 1
ATOM 727 C C . GLU A 1 91 ? -13.32 -25.875 -8.75 1 60.56 91 GLU A C 1
ATOM 729 O O . GLU A 1 91 ? -13.5 -26.906 -9.406 1 60.56 91 GLU A O 1
ATOM 734 N N . THR A 1 92 ? -14.156 -25.438 -7.852 1 53.38 92 THR A N 1
ATOM 735 C CA . THR A 1 92 ? -15.383 -26.203 -7.676 1 53.38 92 THR A CA 1
ATOM 736 C C . THR A 1 92 ? -16.359 -25.938 -8.828 1 53.38 92 THR A C 1
ATOM 738 O O . THR A 1 92 ? -17.156 -26.812 -9.18 1 53.38 92 THR A O 1
ATOM 741 N N . SER A 1 93 ? -16.422 -24.672 -9.195 1 47.47 93 SER A N 1
ATOM 742 C CA . SER A 1 93 ? -17.484 -24.453 -10.18 1 47.47 93 SER A CA 1
ATOM 743 C C . SER A 1 93 ? -17.062 -24.969 -11.555 1 47.47 93 SER A C 1
ATOM 745 O O . SER A 1 93 ? -16.766 -24.188 -12.461 1 47.47 93 SER A O 1
ATOM 747 N N . ALA A 1 94 ? -16.016 -25.75 -11.562 1 43.28 94 ALA A N 1
ATOM 748 C CA . ALA A 1 94 ? -15.906 -26.406 -12.867 1 43.28 94 ALA A CA 1
ATOM 749 C C . ALA A 1 94 ? -17.266 -26.891 -13.359 1 43.28 94 ALA A C 1
ATOM 751 O O . ALA A 1 94 ? -18.016 -27.531 -12.609 1 43.28 94 ALA A O 1
ATOM 752 N N . PRO A 1 95 ? -17.984 -26.125 -14.117 1 40.59 95 PRO A N 1
ATOM 753 C CA . PRO A 1 95 ? -19.203 -26.688 -14.711 1 40.59 95 PRO A CA 1
ATOM 754 C C . PRO A 1 95 ? -19.016 -28.141 -15.148 1 40.59 95 PRO A C 1
ATOM 756 O O . PRO A 1 95 ? -18 -28.484 -15.758 1 40.59 95 PRO A O 1
ATOM 759 N N . SER A 1 96 ? -19.391 -29.109 -14.297 1 39.25 96 SER A N 1
ATOM 760 C CA . SER A 1 96 ? -19.609 -30.5 -14.695 1 39.25 96 SER A CA 1
ATOM 761 C C . SER A 1 96 ? -20.25 -30.578 -16.078 1 39.25 96 SER A C 1
ATOM 763 O O . SER A 1 96 ? -21.438 -30.297 -16.25 1 39.25 96 SER A O 1
ATOM 765 N N . THR A 1 97 ? -19.719 -29.875 -17.016 1 37 97 THR A N 1
ATOM 766 C CA . THR A 1 97 ? -20.266 -30.094 -18.344 1 37 97 THR A CA 1
ATOM 767 C C . THR A 1 97 ? -20.469 -31.594 -18.594 1 37 97 THR A C 1
ATOM 769 O O . THR A 1 97 ? -19.531 -32.375 -18.531 1 37 97 THR A O 1
ATOM 772 N N . SER A 1 98 ? -21.609 -32.062 -18.094 1 36.69 98 SER A N 1
ATOM 773 C CA . SER A 1 98 ? -22.172 -33.344 -18.531 1 36.69 98 SER A CA 1
ATOM 774 C C . SER A 1 98 ? -21.938 -33.562 -20.031 1 36.69 98 SER A C 1
ATOM 776 O O . SER A 1 98 ? -22.359 -32.719 -20.859 1 36.69 98 SER A O 1
ATOM 778 N N . SER A 1 99 ? -20.734 -33.906 -20.359 1 37.41 99 SER A N 1
ATOM 779 C CA . SER A 1 99 ? -20.375 -34.375 -21.688 1 37.41 99 SER A CA 1
ATOM 780 C C . SER A 1 99 ? -21.484 -35.219 -22.312 1 37.41 99 SER A C 1
ATOM 782 O O . SER A 1 99 ? -21.891 -36.219 -21.766 1 37.41 99 SER A O 1
ATOM 784 N N . PRO A 1 100 ? -22.5 -34.5 -22.812 1 37.75 100 PRO A N 1
ATOM 785 C CA . PRO A 1 100 ? -23.469 -35.344 -23.531 1 37.75 100 PRO A CA 1
ATOM 786 C C . PRO A 1 100 ? -22.797 -36.5 -24.281 1 37.75 100 PRO A C 1
ATOM 788 O O . PRO A 1 100 ? -21.672 -36.344 -24.797 1 37.75 100 PRO A O 1
ATOM 791 N N . ALA A 1 101 ? -23.062 -37.781 -23.859 1 36.78 101 ALA A N 1
ATOM 792 C CA . ALA A 1 101 ? -22.734 -39.031 -24.5 1 36.78 101 ALA A CA 1
ATOM 793 C C . ALA A 1 101 ? -22.859 -38.938 -26.016 1 36.78 101 ALA A C 1
ATOM 795 O O . ALA A 1 101 ? -23.938 -38.656 -26.547 1 36.78 101 ALA A O 1
ATOM 796 N N . VAL A 1 102 ? -21.891 -38.281 -26.703 1 35.31 102 VAL A N 1
ATOM 797 C CA . VAL A 1 102 ? -21.781 -38.281 -28.156 1 35.31 102 VAL A CA 1
ATOM 798 C C . VAL A 1 102 ? -22.094 -39.656 -28.703 1 35.31 102 VAL A C 1
ATOM 800 O O . VAL A 1 102 ? -21.594 -40.656 -28.188 1 35.31 102 VAL A O 1
ATOM 803 N N . THR A 1 103 ? -23.406 -40 -28.922 1 37.06 103 THR A N 1
ATOM 804 C CA . THR A 1 103 ? -23.812 -41.156 -29.719 1 37.06 103 THR A CA 1
ATOM 805 C C . THR A 1 103 ? -22.812 -41.375 -30.859 1 37.06 103 THR A C 1
ATOM 807 O O . THR A 1 103 ? -22.234 -40.438 -31.391 1 37.06 103 THR A O 1
ATOM 810 N N . PRO A 1 104 ? -22.125 -42.562 -30.906 1 34.38 104 PRO A N 1
ATOM 811 C CA . PRO A 1 104 ? -21.156 -43 -31.906 1 34.38 104 PRO A CA 1
ATOM 812 C C . PRO A 1 104 ? -21.594 -42.688 -33.344 1 34.38 104 PRO A C 1
ATOM 814 O O . PRO A 1 104 ? -22.672 -43.125 -33.75 1 34.38 104 PRO A O 1
ATOM 817 N N . ALA A 1 105 ? -21.594 -41.469 -33.812 1 34.84 105 ALA A N 1
ATOM 818 C CA . ALA A 1 105 ? -21.859 -41.188 -35.188 1 34.84 105 ALA A CA 1
ATOM 819 C C . ALA A 1 105 ? -21.266 -42.219 -36.125 1 34.84 105 ALA A C 1
ATOM 821 O O . ALA A 1 105 ? -20.25 -42.844 -35.781 1 34.84 105 ALA A O 1
ATOM 822 N N . THR A 1 106 ? -22.109 -42.781 -37.062 1 33.81 106 THR A N 1
ATOM 823 C CA . THR A 1 106 ? -21.969 -43.625 -38.25 1 33.81 106 THR A CA 1
ATOM 824 C C . THR A 1 106 ? -20.766 -43.219 -39.094 1 33.81 106 THR A C 1
ATOM 826 O O . THR A 1 106 ? -20.438 -42.031 -39.156 1 33.81 106 THR A O 1
ATOM 829 N N . ALA A 1 107 ? -19.859 -44.156 -39.406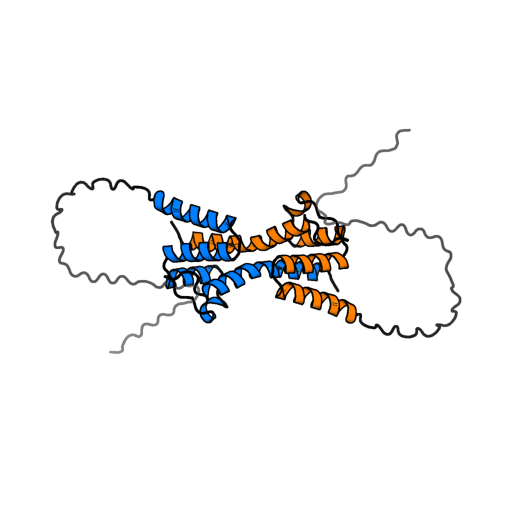 1 31.36 107 ALA A N 1
ATOM 830 C CA . ALA A 1 107 ? -18.656 -44.375 -40.219 1 31.36 107 ALA A CA 1
ATOM 831 C C . ALA A 1 107 ? -18.797 -43.688 -41.594 1 31.36 107 ALA A C 1
ATOM 833 O O . ALA A 1 107 ? -19.594 -44.094 -42.406 1 31.36 107 ALA A O 1
ATOM 834 N N . ALA A 1 108 ? -19.047 -42.344 -41.594 1 31.53 108 ALA A N 1
ATOM 835 C CA . ALA A 1 108 ? -19.094 -41.844 -42.969 1 31.53 108 ALA A CA 1
ATOM 836 C C . ALA A 1 108 ? -17.891 -42.312 -43.781 1 31.53 108 ALA A C 1
ATOM 838 O O . ALA A 1 108 ? -16.812 -42.562 -43.219 1 31.53 108 ALA A O 1
ATOM 839 N N . PRO A 1 109 ? -18.141 -42.875 -45 1 33.94 109 PRO A N 1
ATOM 840 C CA . PRO A 1 109 ? -17.219 -43.438 -46 1 33.94 109 PRO A CA 1
ATOM 841 C C . PRO A 1 109 ? -16.047 -42.5 -46.312 1 33.94 109 PRO A C 1
ATOM 843 O O . PRO A 1 109 ? -16.188 -41.281 -46.188 1 33.94 109 PRO A O 1
ATOM 846 N N . ALA A 1 110 ? -14.797 -42.906 -45.938 1 30.62 110 ALA A N 1
ATOM 847 C CA . ALA A 1 110 ? -13.438 -42.469 -46.219 1 30.62 110 ALA A CA 1
ATOM 848 C C . ALA A 1 110 ? -13.312 -41.938 -47.656 1 30.62 110 ALA A C 1
ATOM 850 O O . ALA A 1 110 ? -13.352 -42.688 -48.625 1 30.62 110 ALA A O 1
ATOM 851 N N . ILE A 1 111 ? -14.211 -40.938 -47.969 1 31.16 111 ILE A N 1
ATOM 852 C CA . ILE A 1 111 ? -13.898 -40.531 -49.312 1 31.16 111 ILE A CA 1
ATOM 853 C C . ILE A 1 111 ? -12.414 -40.156 -49.406 1 31.16 111 ILE A C 1
ATOM 855 O O . ILE A 1 111 ? -11.938 -39.281 -48.688 1 31.16 111 ILE A O 1
ATOM 859 N N . SER A 1 112 ? -11.484 -41.062 -49.75 1 29.97 112 SER A N 1
ATOM 860 C CA . SER A 1 112 ? -10.109 -40.938 -50.219 1 29.97 112 SER A CA 1
ATOM 861 C C . SER A 1 112 ? -9.961 -39.812 -51.219 1 29.97 112 SER A C 1
ATOM 863 O O . SER A 1 112 ? -10.234 -40 -52.406 1 29.97 112 SER A O 1
ATOM 865 N N . ALA A 1 113 ? -10.688 -38.688 -51.062 1 28.73 113 ALA A N 1
ATOM 866 C CA . ALA A 1 113 ? -10.383 -37.75 -52.125 1 28.73 113 ALA A CA 1
ATOM 867 C C . ALA A 1 113 ? -8.875 -37.531 -52.25 1 28.73 113 ALA A C 1
ATOM 869 O O . ALA A 1 113 ? -8.203 -37.219 -51.281 1 28.73 113 ALA A O 1
ATOM 870 N N . GLN A 1 114 ? -8.227 -38.156 -53.156 1 29.05 114 GLN A N 1
ATOM 871 C CA . GLN A 1 114 ? -6.902 -38.188 -53.781 1 29.05 114 GLN A CA 1
ATOM 872 C C . GLN A 1 114 ? -6.398 -36.781 -54.094 1 29.05 114 GLN A C 1
ATOM 874 O O . GLN A 1 114 ? -5.191 -36.531 -54.094 1 29.05 114 GLN A O 1
ATOM 879 N N . GLN A 1 115 ? -7.215 -36 -54.812 1 30.58 115 GLN A N 1
ATOM 880 C CA . GLN A 1 115 ? -6.523 -35.125 -55.75 1 30.58 115 GLN A CA 1
ATOM 881 C C . GLN A 1 115 ? -5.75 -34.031 -55.031 1 30.58 115 GLN A C 1
ATOM 883 O O . GLN A 1 115 ? -6.199 -33.531 -54 1 30.58 115 GLN A O 1
ATOM 888 N N . GLY A 1 116 ? -4.52 -33.688 -55.438 1 31.08 116 GLY A N 1
ATOM 889 C CA . GLY A 1 116 ? -3.303 -32.906 -55.219 1 31.08 116 GLY A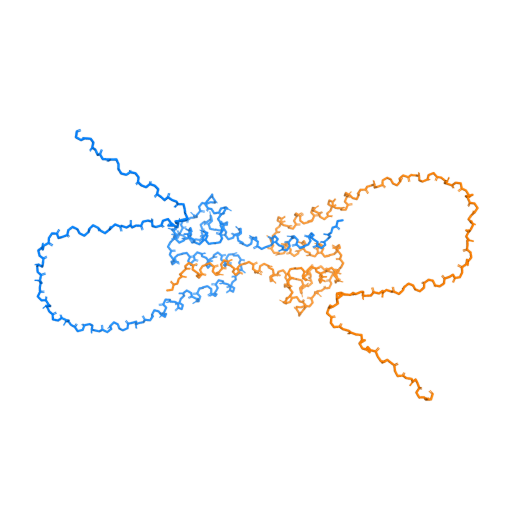 CA 1
ATOM 890 C C . GLY A 1 116 ? -3.557 -31.422 -55.094 1 31.08 116 GLY A C 1
ATOM 891 O O . GLY A 1 116 ? -2.635 -30.625 -55.25 1 31.08 116 GLY A O 1
ATOM 892 N N . GLY A 1 117 ? -4.805 -30.906 -55.031 1 33.12 117 GLY A N 1
ATOM 893 C CA . GLY A 1 117 ? -4.828 -29.484 -55.375 1 33.12 117 GLY A CA 1
ATOM 894 C C . GLY A 1 117 ? -4.148 -28.625 -54.312 1 33.12 117 GLY A C 1
ATOM 895 O O . GLY A 1 117 ? -4.227 -28.906 -53.125 1 33.12 117 GLY A O 1
ATOM 896 N N . VAL A 1 118 ? -2.98 -28.094 -54.688 1 33.25 118 VAL A N 1
ATOM 897 C CA . VAL A 1 118 ? -2.027 -27.203 -54.062 1 33.25 118 VAL A CA 1
ATOM 898 C C . VAL A 1 118 ? -2.742 -25.938 -53.594 1 33.25 118 VAL A C 1
ATOM 900 O O . VAL A 1 118 ? -3.307 -25.203 -54.406 1 33.25 118 VAL A O 1
ATOM 903 N N . ILE A 1 119 ? -3.547 -25.984 -52.5 1 32.19 119 ILE A N 1
ATOM 904 C CA . ILE A 1 119 ? -4.258 -24.812 -52 1 32.19 119 ILE A CA 1
ATOM 905 C C . ILE A 1 119 ? -3.254 -23.75 -51.562 1 32.19 119 ILE A C 1
ATOM 907 O O . ILE A 1 119 ? -2.445 -23.984 -50.656 1 32.19 119 ILE A O 1
ATOM 911 N N . ILE A 1 120 ? -2.812 -22.938 -52.531 1 31.47 120 ILE A N 1
ATOM 912 C CA . ILE A 1 120 ? -1.906 -21.812 -52.344 1 31.47 120 ILE A CA 1
ATOM 913 C C . ILE A 1 120 ? -2.596 -20.719 -51.531 1 31.47 120 ILE A C 1
ATOM 915 O O . ILE A 1 120 ? -3.621 -20.172 -51.938 1 31.47 120 ILE A O 1
ATOM 919 N N . ALA A 1 121 ? -2.914 -20.906 -50.312 1 31.83 121 ALA A N 1
ATOM 920 C CA . ALA A 1 121 ? -3.611 -19.875 -49.531 1 31.83 121 ALA A CA 1
ATOM 921 C C . ALA A 1 121 ? -2.701 -18.688 -49.25 1 31.83 121 ALA A C 1
ATOM 923 O O . ALA A 1 121 ? -1.673 -18.828 -48.594 1 31.83 121 ALA A O 1
ATOM 924 N N . PRO A 1 122 ? -2.662 -17.688 -50.094 1 30.83 122 PRO A N 1
ATOM 925 C CA . PRO A 1 122 ? -1.809 -16.5 -49.938 1 30.83 122 PRO A CA 1
ATOM 926 C C . PRO A 1 122 ? -2.18 -15.672 -48.719 1 30.83 122 PRO A C 1
ATOM 928 O O . PRO A 1 122 ? -3.363 -15.492 -48.406 1 30.83 122 PRO A O 1
ATOM 931 N N . MET A 1 123 ? -1.641 -16 -47.594 1 29.73 123 MET A N 1
ATOM 932 C CA . MET A 1 123 ? -1.89 -15.18 -46.406 1 29.73 123 MET A CA 1
ATOM 933 C C . MET A 1 123 ? -1.521 -13.727 -46.656 1 29.73 123 MET A C 1
ATOM 935 O O . MET A 1 123 ? -0.387 -13.422 -47.062 1 29.73 123 MET A O 1
ATOM 939 N N . VAL A 1 124 ? -2.428 -12.938 -47.219 1 30.19 124 VAL A N 1
ATOM 940 C CA . VAL A 1 124 ? -2.197 -11.523 -47.5 1 30.19 124 VAL A CA 1
ATOM 941 C C . VAL A 1 124 ? -2.02 -10.766 -46.188 1 30.19 124 VAL A C 1
ATOM 943 O O . VAL A 1 124 ? -2.848 -10.875 -45.281 1 30.19 124 VAL A O 1
ATOM 946 N N . HIS A 1 125 ? -0.81 -10.461 -45.812 1 32.56 125 HIS A N 1
ATOM 947 C CA . HIS A 1 125 ? -0.374 -9.508 -44.812 1 32.56 125 HIS A CA 1
ATOM 948 C C . HIS A 1 125 ? -0.96 -8.117 -45.062 1 32.56 125 HIS A C 1
ATOM 950 O O . HIS A 1 125 ? -0.585 -7.453 -46.031 1 32.56 125 HIS A O 1
ATOM 956 N N . GLY A 1 126 ? -2.236 -7.895 -45.125 1 31.16 126 GLY A N 1
ATOM 957 C CA . GLY A 1 126 ? -2.787 -6.605 -45.531 1 31.16 126 GLY A CA 1
ATOM 958 C C . GLY A 1 126 ? -2.281 -5.461 -44.656 1 31.16 126 GLY A C 1
ATOM 959 O O . GLY A 1 126 ? -2.354 -5.523 -43.438 1 31.16 126 GLY A O 1
ATOM 960 N N . GLY A 1 127 ? -1.223 -4.73 -45.094 1 33.44 127 GLY A N 1
ATOM 961 C CA . GLY A 1 127 ? -0.89 -3.346 -44.812 1 33.44 127 GLY A CA 1
ATOM 962 C C . GLY A 1 127 ? -2.072 -2.406 -44.969 1 33.44 127 GLY A C 1
ATOM 963 O O . GLY A 1 127 ? -3.029 -2.711 -45.688 1 33.44 127 GLY A O 1
ATOM 964 N N . SER A 1 128 ? -2.668 -1.914 -44.094 1 32.25 128 SER A N 1
ATOM 965 C CA . SER A 1 128 ? -3.416 -0.705 -44.406 1 32.25 128 SER A CA 1
ATOM 966 C C . SER A 1 128 ? -2.674 0.148 -45.438 1 32.25 128 SER A C 1
ATOM 968 O O . SER A 1 128 ? -1.484 0.425 -45.281 1 32.25 128 SER A O 1
ATOM 970 N N . THR A 1 129 ? -3.039 0.281 -46.75 1 31.58 129 THR A N 1
ATOM 971 C CA . THR A 1 129 ? -3.035 0.848 -48.094 1 31.58 129 THR A CA 1
ATOM 972 C C . THR A 1 129 ? -3.15 2.369 -48.031 1 31.58 129 THR A C 1
ATOM 974 O O . THR A 1 129 ? -3.348 3.018 -49.062 1 31.58 129 THR A O 1
ATOM 977 N N . VAL A 1 130 ? -2.988 3.373 -47.406 1 33.22 130 VAL A N 1
ATOM 978 C CA . VAL A 1 130 ? -2.912 4.547 -48.25 1 33.22 130 VAL A CA 1
ATOM 979 C C . VAL A 1 130 ? -1.764 4.383 -49.25 1 33.22 130 VAL A C 1
ATOM 981 O O . VAL A 1 130 ? -1.79 4.961 -50.344 1 33.22 130 VAL A O 1
ATOM 984 N N . GLY A 1 131 ? -0.465 4.148 -49.125 1 34.25 131 GLY A N 1
ATOM 985 C CA . GLY A 1 131 ? 0.423 4.441 -50.25 1 34.25 131 GLY A CA 1
ATOM 986 C C . GLY A 1 131 ? 0.317 3.436 -51.375 1 34.25 131 GLY A C 1
ATOM 987 O O . GLY A 1 131 ? -0.267 2.363 -51.188 1 34.25 131 GLY A O 1
ATOM 988 N N . ALA A 1 132 ? 0.518 3.799 -52.781 1 36.22 132 ALA A N 1
ATOM 989 C CA . ALA A 1 132 ? 0.641 3.277 -54.156 1 36.22 132 ALA A CA 1
ATOM 990 C C . ALA A 1 132 ? 1.582 2.078 -54.188 1 36.22 132 ALA A C 1
ATOM 992 O O . ALA A 1 132 ? 2.713 2.15 -53.719 1 36.22 132 ALA A O 1
ATOM 993 N N . TRP A 1 133 ? 1.067 0.919 -53.875 1 34.12 133 TRP A N 1
ATOM 994 C CA . TRP A 1 133 ? 2.08 -0.124 -54 1 34.12 133 TRP A CA 1
ATOM 995 C C . TRP A 1 133 ? 2.406 -0.404 -55.469 1 34.12 133 TRP A C 1
ATOM 997 O O . TRP A 1 133 ? 1.504 -0.599 -56.281 1 34.12 133 TRP A O 1
ATOM 1007 N N . ASN A 1 134 ? 3.502 0.269 -56.062 1 36.06 134 ASN A N 1
ATOM 1008 C CA . ASN A 1 134 ? 4.043 0.051 -57.406 1 36.06 134 ASN A CA 1
ATOM 1009 C C . ASN A 1 134 ? 4.699 -1.32 -57.531 1 36.06 134 ASN A C 1
ATOM 1011 O O . ASN A 1 134 ? 5.602 -1.652 -56.75 1 36.06 134 ASN A O 1
ATOM 1015 N N . ILE A 1 135 ? 3.992 -2.418 -57.625 1 34.59 135 ILE A N 1
ATOM 1016 C CA . ILE A 1 135 ? 4.641 -3.715 -57.781 1 34.59 135 ILE A CA 1
ATOM 1017 C C . ILE A 1 135 ? 5.102 -3.877 -59.219 1 34.59 135 ILE A C 1
ATOM 1019 O O . ILE A 1 135 ? 4.285 -3.854 -60.156 1 34.59 135 ILE A O 1
ATOM 1023 N N . THR A 1 136 ? 6.262 -3.508 -59.625 1 37.06 136 THR A N 1
ATOM 1024 C CA . THR A 1 136 ? 6.949 -3.617 -60.906 1 37.06 136 THR A CA 1
ATOM 1025 C C . THR A 1 136 ? 7.426 -5.047 -61.156 1 37.06 136 THR A C 1
ATOM 1027 O O . THR A 1 136 ? 8.211 -5.582 -60.375 1 37.06 136 THR A O 1
ATOM 1030 N N . ILE A 1 137 ? 6.684 -5.887 -61.719 1 35.84 137 ILE A N 1
ATOM 1031 C CA . ILE A 1 137 ? 7.168 -7.23 -62.031 1 35.84 137 ILE A CA 1
ATOM 1032 C C . ILE A 1 137 ? 7.945 -7.211 -63.344 1 35.84 137 ILE A C 1
ATOM 1034 O O . ILE A 1 137 ? 7.418 -6.801 -64.375 1 35.84 137 ILE A O 1
ATOM 1038 N N . ASN A 1 138 ? 9.258 -7.211 -63.438 1 32.97 138 ASN A N 1
ATOM 1039 C CA . ASN A 1 138 ? 10.172 -7.16 -64.562 1 32.97 138 ASN A CA 1
ATOM 1040 C C . ASN A 1 138 ? 10.055 -8.414 -65.438 1 32.97 138 ASN A C 1
ATOM 1042 O O . ASN A 1 138 ? 9.938 -9.523 -64.938 1 32.97 138 ASN A O 1
ATOM 1046 N N . LYS A 1 139 ? 9.68 -8.18 -66.688 1 38.91 139 LYS A N 1
ATOM 1047 C CA . LYS A 1 139 ? 9.562 -9.172 -67.75 1 38.91 139 LYS A CA 1
ATOM 1048 C C . LYS A 1 139 ? 10.898 -9.859 -68.062 1 38.91 139 LYS A C 1
ATOM 1050 O O . LYS A 1 139 ? 11.898 -9.195 -68.312 1 38.91 139 LYS A O 1
ATOM 1055 N N . PRO A 1 140 ? 11.211 -11.078 -67.25 1 33.19 140 PRO A N 1
ATOM 1056 C CA . PRO A 1 140 ? 12.523 -11.492 -67.75 1 33.19 140 PRO A CA 1
ATOM 1057 C C . PRO A 1 140 ? 12.609 -11.484 -69.25 1 33.19 140 PRO A C 1
ATOM 1059 O O . PRO A 1 140 ? 11.594 -11.648 -69.938 1 33.19 140 PRO A O 1
ATOM 1062 N N . ASN A 1 141 ? 13.609 -10.703 -69.938 1 36.25 141 ASN A N 1
ATOM 1063 C CA . ASN A 1 141 ? 14.164 -10.664 -71.25 1 36.25 141 ASN A CA 1
ATOM 1064 C C . ASN A 1 141 ? 14.375 -12.07 -71.812 1 36.25 141 ASN A C 1
ATOM 1066 O O . ASN A 1 141 ? 14.961 -12.93 -71.188 1 36.25 141 ASN A O 1
ATOM 1070 N N . GLU A 1 142 ? 13.617 -12.477 -72.875 1 30.2 142 GLU A N 1
ATOM 1071 C CA . GLU A 1 142 ? 14.188 -13.352 -73.875 1 30.2 142 GLU A CA 1
ATOM 1072 C C . GLU A 1 142 ? 15.438 -12.727 -74.5 1 30.2 142 GLU A C 1
ATOM 1074 O O . GLU A 1 142 ? 15.492 -11.516 -74.688 1 30.2 142 GLU A O 1
ATOM 1079 N N . MET B 1 1 ? -11.469 -20.453 -15.812 1 58.97 1 MET B N 1
ATOM 1080 C CA . MET B 1 1 ? -11.273 -19.188 -15.109 1 58.97 1 MET B CA 1
ATOM 1081 C C . MET B 1 1 ? -9.875 -18.625 -15.344 1 58.97 1 MET B C 1
ATOM 1083 O O . MET B 1 1 ? -8.953 -19.391 -15.664 1 58.97 1 MET B O 1
ATOM 1087 N N . ASN B 1 2 ? -9.797 -17.281 -15.562 1 89.5 2 ASN B N 1
ATOM 1088 C CA . ASN B 1 2 ? -8.609 -16.578 -16.047 1 89.5 2 ASN B CA 1
ATOM 1089 C C . ASN B 1 2 ? -7.695 -16.172 -14.891 1 89.5 2 ASN B C 1
ATOM 1091 O O . ASN B 1 2 ? -7.895 -15.125 -14.281 1 89.5 2 ASN B O 1
ATOM 1095 N N . VAL B 1 3 ? -6.867 -17.125 -14.422 1 93.69 3 VAL B N 1
ATOM 1096 C CA . VAL B 1 3 ? -5.988 -16.984 -13.266 1 93.69 3 VAL B CA 1
ATOM 1097 C C . VAL B 1 3 ? -5.156 -15.711 -13.406 1 93.69 3 VAL B C 1
ATOM 1099 O O . VAL B 1 3 ? -5.023 -14.938 -12.453 1 93.69 3 VAL B O 1
ATOM 1102 N N . PRO B 1 4 ? -4.699 -15.359 -14.531 1 94.5 4 PRO B N 1
ATOM 1103 C CA . PRO B 1 4 ? -3.955 -14.109 -14.664 1 94.5 4 PRO B CA 1
ATOM 1104 C C . PRO B 1 4 ? -4.785 -12.883 -14.281 1 94.5 4 PRO B C 1
ATOM 1106 O O . PRO B 1 4 ? -4.277 -11.969 -13.625 1 94.5 4 PRO B O 1
ATOM 1109 N N . LEU B 1 5 ? -6.02 -12.914 -14.594 1 94.62 5 LEU B N 1
ATOM 1110 C CA . LEU B 1 5 ? -6.898 -11.805 -14.258 1 94.62 5 LEU B CA 1
ATOM 1111 C C . LEU B 1 5 ? -7.16 -11.75 -12.758 1 94.62 5 LEU B C 1
ATOM 1113 O O . LEU B 1 5 ? -7.25 -10.672 -12.172 1 94.62 5 LEU B O 1
ATOM 1117 N N . LEU B 1 6 ? -7.312 -12.914 -12.188 1 95.62 6 LEU B N 1
ATOM 1118 C CA . LEU B 1 6 ? -7.508 -12.992 -10.75 1 95.62 6 LEU B CA 1
ATOM 1119 C C . LEU B 1 6 ? -6.305 -12.43 -10 1 95.62 6 LEU B C 1
ATOM 1121 O O . LEU B 1 6 ? -6.461 -11.641 -9.07 1 95.62 6 LEU B O 1
ATOM 1125 N N . LEU B 1 7 ? -5.137 -12.82 -10.422 1 97.38 7 LEU B N 1
ATOM 1126 C CA . LEU B 1 7 ? -3.9 -12.344 -9.812 1 97.38 7 LEU B CA 1
ATOM 1127 C C . LEU B 1 7 ? -3.729 -10.844 -10.031 1 97.38 7 LEU B C 1
ATOM 1129 O O . LEU B 1 7 ? -3.332 -10.125 -9.109 1 97.38 7 LEU B O 1
ATOM 1133 N N . LEU B 1 8 ? -4.051 -10.398 -11.258 1 96.5 8 LEU B N 1
ATOM 1134 C CA . LEU B 1 8 ? -3.953 -8.969 -11.539 1 96.5 8 LEU B CA 1
ATOM 1135 C C . LEU B 1 8 ? -4.898 -8.172 -10.648 1 96.5 8 LEU B C 1
ATOM 1137 O O . LEU B 1 8 ? -4.527 -7.121 -10.125 1 96.5 8 LEU B O 1
ATOM 1141 N N . GLY B 1 9 ? -6.098 -8.695 -10.445 1 94.94 9 GLY B N 1
ATOM 1142 C CA . GLY B 1 9 ? -7.043 -8.062 -9.547 1 94.94 9 GLY B CA 1
ATOM 1143 C C . GLY B 1 9 ? -6.523 -7.938 -8.125 1 94.94 9 GLY B C 1
ATOM 1144 O O . GLY B 1 9 ? -6.684 -6.895 -7.488 1 94.94 9 GLY B O 1
ATOM 1145 N N . ALA B 1 10 ? -5.91 -8.945 -7.609 1 95.31 10 ALA B N 1
ATOM 1146 C CA . ALA B 1 10 ? -5.336 -8.922 -6.266 1 95.31 10 ALA B CA 1
ATOM 1147 C C . ALA B 1 10 ? -4.238 -7.871 -6.156 1 95.31 10 ALA B C 1
ATOM 1149 O O . ALA B 1 10 ? -4.145 -7.164 -5.152 1 95.31 10 ALA B O 1
ATOM 1150 N N . LEU B 1 11 ? -3.4 -7.75 -7.203 1 95.12 11 LEU B N 1
ATOM 1151 C CA . LEU B 1 11 ? -2.32 -6.77 -7.199 1 95.12 11 LEU B CA 1
ATOM 1152 C C . LEU B 1 11 ? -2.873 -5.352 -7.332 1 95.12 11 LEU B C 1
ATOM 1154 O O . LEU B 1 11 ? -2.32 -4.41 -6.762 1 95.12 11 LEU B O 1
ATOM 1158 N N . GLU B 1 12 ? -3.957 -5.203 -8.102 1 92 12 GLU B N 1
ATOM 1159 C CA . GLU B 1 12 ? -4.594 -3.898 -8.234 1 92 12 GLU B CA 1
ATOM 1160 C C . GLU B 1 12 ? -5.281 -3.482 -6.934 1 92 12 GLU B C 1
ATOM 1162 O O . GLU B 1 12 ? -5.293 -2.301 -6.586 1 92 12 GLU B O 1
ATOM 1167 N N . ASP B 1 13 ? -5.797 -4.438 -6.23 1 89.31 13 ASP B N 1
ATOM 1168 C CA . ASP B 1 13 ? -6.438 -4.16 -4.949 1 89.31 13 ASP B CA 1
ATOM 1169 C C . ASP B 1 13 ? -5.418 -3.688 -3.916 1 89.31 13 ASP B C 1
ATOM 1171 O O . ASP B 1 13 ? -5.773 -2.996 -2.959 1 89.31 13 ASP B O 1
ATOM 1175 N N . LEU B 1 14 ? -4.215 -4.035 -4.117 1 89.69 14 LEU B N 1
ATOM 1176 C CA . LEU B 1 14 ? -3.145 -3.65 -3.201 1 89.69 14 LEU B CA 1
ATOM 1177 C C . LEU B 1 14 ? -2.922 -2.141 -3.229 1 89.69 14 LEU B C 1
ATOM 1179 O O . LEU B 1 14 ? -2.436 -1.563 -2.254 1 89.69 14 LEU B O 1
ATOM 1183 N N . VAL B 1 15 ? -3.324 -1.492 -4.309 1 86.44 15 VAL B N 1
ATOM 1184 C CA . VAL B 1 15 ? -3.049 -0.08 -4.555 1 86.44 15 VAL B CA 1
ATOM 1185 C C . VAL B 1 15 ? -3.674 0.768 -3.451 1 86.44 15 VAL B C 1
ATOM 1187 O O . VAL B 1 15 ? -3.07 1.737 -2.986 1 86.44 15 VAL B O 1
ATOM 1190 N N . ASP B 1 16 ? -4.812 0.341 -2.932 1 86.25 16 ASP B N 1
ATOM 1191 C CA . ASP B 1 16 ? -5.52 1.223 -2.008 1 86.25 16 ASP B CA 1
ATOM 1192 C C . ASP B 1 16 ? -5.387 0.73 -0.568 1 86.25 16 ASP B C 1
ATOM 1194 O O . ASP B 1 16 ? -5.844 1.395 0.365 1 86.25 16 ASP B O 1
ATOM 1198 N N . GLU B 1 17 ? -4.758 -0.312 -0.376 1 88.88 17 GLU B N 1
ATOM 1199 C CA . GLU B 1 17 ? -4.758 -0.912 0.955 1 88.88 17 GLU B CA 1
ATOM 1200 C C . GLU B 1 17 ? -3.986 -0.048 1.948 1 88.88 17 GLU B C 1
ATOM 1202 O O . GLU B 1 17 ? -4.441 0.174 3.072 1 88.88 17 GLU B O 1
ATOM 1207 N N . TYR B 1 18 ? -2.855 0.449 1.479 1 89.94 18 TYR B N 1
ATOM 1208 C CA . TYR B 1 18 ? -2.082 1.31 2.369 1 89.94 18 TYR B CA 1
ATOM 1209 C C . TYR B 1 18 ? -2.826 2.607 2.656 1 89.94 18 TYR B C 1
ATOM 1211 O O . TYR B 1 18 ? -2.775 3.125 3.773 1 89.94 18 TYR B O 1
ATOM 1219 N N . PHE B 1 19 ? -3.59 3.105 1.669 1 94.12 19 PHE B N 1
ATOM 1220 C CA . PHE B 1 19 ? -4.332 4.344 1.878 1 94.12 19 PHE B CA 1
ATOM 1221 C C . PHE B 1 19 ? -5.48 4.129 2.857 1 94.12 19 PHE B C 1
ATOM 1223 O O . PHE B 1 19 ? -5.766 4.992 3.688 1 94.12 19 PHE B O 1
ATOM 1230 N N . LYS B 1 20 ? -6.098 3.033 2.805 1 93.31 20 LYS B N 1
ATOM 1231 C CA . LYS B 1 20 ? -7.125 2.676 3.777 1 93.31 20 LYS B CA 1
ATOM 1232 C C . LYS B 1 20 ? -6.547 2.615 5.188 1 93.31 20 LYS B C 1
ATOM 1234 O O . LYS B 1 20 ? -7.152 3.123 6.137 1 93.31 20 LYS B O 1
ATOM 1239 N N . THR B 1 21 ? -5.445 1.955 5.332 1 92.88 21 THR B N 1
ATOM 1240 C CA . THR B 1 21 ? -4.773 1.852 6.621 1 92.88 21 THR B CA 1
ATOM 1241 C C . THR B 1 21 ? -4.375 3.232 7.137 1 92.88 21 THR B C 1
ATOM 1243 O O . THR B 1 21 ? -4.508 3.518 8.328 1 92.88 21 THR B O 1
ATOM 1246 N N . PHE B 1 22 ? -3.896 4.039 6.18 1 96.94 22 PHE B N 1
ATOM 1247 C CA . PHE B 1 22 ? -3.539 5.41 6.52 1 96.94 22 PHE B CA 1
ATOM 1248 C C . PHE B 1 22 ? -4.738 6.152 7.102 1 96.94 22 PHE B C 1
ATOM 1250 O O . PHE B 1 22 ? -4.625 6.797 8.148 1 96.94 22 PHE B O 1
ATOM 1257 N N . LYS B 1 23 ? -5.84 6.066 6.512 1 97.25 23 LYS B N 1
ATOM 1258 C CA . LYS B 1 23 ? -7.062 6.707 6.98 1 97.25 23 LYS B CA 1
ATOM 1259 C C . LYS B 1 23 ? -7.492 6.148 8.336 1 97.25 23 LYS B C 1
ATOM 1261 O O . LYS B 1 23 ? -8.008 6.883 9.18 1 97.25 23 LYS B O 1
ATOM 1266 N N . TRP B 1 24 ? -7.301 4.91 8.516 1 96.38 24 TRP B N 1
ATOM 1267 C CA . TRP B 1 24 ? -7.621 4.281 9.797 1 96.38 24 TRP B CA 1
ATOM 1268 C C . TRP B 1 24 ? -6.801 4.898 10.93 1 96.38 24 TRP B C 1
ATOM 1270 O O . TRP B 1 24 ? -7.34 5.223 11.984 1 96.38 24 TRP B O 1
ATOM 1280 N N . TYR B 1 25 ? -5.602 5.078 10.648 1 96.75 25 TYR B N 1
ATOM 1281 C CA . TYR B 1 25 ? -4.746 5.695 11.656 1 96.75 25 TYR B CA 1
ATOM 1282 C C . TYR B 1 25 ? -5.172 7.133 11.922 1 96.75 25 TYR B C 1
ATOM 1284 O O . TYR B 1 25 ? -5.113 7.602 13.062 1 96.75 25 TYR B O 1
ATOM 1292 N N . LEU B 1 26 ? -5.539 7.836 10.859 1 98.06 26 LEU B N 1
ATOM 1293 C CA . LEU B 1 26 ? -6.016 9.203 11.031 1 98.06 26 LEU B CA 1
ATOM 1294 C C . LEU B 1 26 ? -7.242 9.242 11.938 1 98.06 26 LEU B C 1
ATOM 1296 O O . LEU B 1 26 ? -7.516 10.258 12.578 1 98.06 26 LEU B O 1
ATOM 1300 N N . SER B 1 27 ? -7.988 8.156 11.938 1 97.44 27 SER B N 1
ATOM 1301 C CA . SER B 1 27 ? -9.211 8.086 12.734 1 97.44 27 SER B CA 1
ATOM 1302 C C . SER B 1 27 ? -8.914 7.621 14.156 1 97.44 27 SER B C 1
ATOM 1304 O O . SER B 1 27 ? -9.828 7.484 14.969 1 97.44 27 SER B O 1
ATOM 1306 N N . MET B 1 28 ? -7.652 7.406 14.438 1 96.06 28 MET B N 1
ATOM 1307 C CA . MET B 1 28 ? -7.164 7.07 15.773 1 96.06 28 MET B CA 1
ATOM 1308 C C . MET B 1 28 ? -6.258 8.172 16.312 1 96.06 28 MET B C 1
ATOM 1310 O O . MET B 1 28 ? -5.84 9.062 15.562 1 96.06 28 MET B O 1
ATOM 1314 N N . ARG B 1 29 ? -6.098 8.211 17.625 1 93.62 29 ARG B N 1
ATOM 1315 C CA . ARG B 1 29 ? -5.168 9.195 18.172 1 93.62 29 ARG B CA 1
ATOM 1316 C C . ARG B 1 29 ? -3.723 8.75 17.969 1 93.62 29 ARG B C 1
ATOM 1318 O O . ARG B 1 29 ? -3.244 7.844 18.656 1 93.62 29 ARG B O 1
ATOM 1325 N N . VAL B 1 30 ? -3.096 9.414 17 1 94.94 30 VAL B N 1
ATOM 1326 C CA . VAL B 1 30 ? -1.729 9.039 16.656 1 94.94 30 VAL B CA 1
ATOM 1327 C C . VAL B 1 30 ? -0.742 9.961 17.359 1 94.94 30 VAL B C 1
ATOM 1329 O O . VAL B 1 30 ? 0.373 9.555 17.688 1 94.94 30 VAL B O 1
ATOM 1332 N N . LEU B 1 31 ? -1.099 11.18 17.5 1 94.69 31 LEU B N 1
ATOM 1333 C CA . LEU B 1 31 ? -0.357 12.172 18.266 1 94.69 31 LEU B CA 1
ATOM 1334 C C . LEU B 1 31 ? -1.225 12.766 19.375 1 94.69 31 LEU B C 1
ATOM 1336 O O . LEU B 1 31 ? -2.396 13.07 19.156 1 94.69 31 LEU B O 1
ATOM 1340 N N . ASP B 1 32 ? -0.62 12.984 20.547 1 93.5 32 ASP B N 1
ATOM 1341 C CA . ASP B 1 32 ? -1.369 13.461 21.703 1 93.5 32 ASP B CA 1
ATOM 1342 C C . ASP B 1 32 ? -1.981 14.836 21.422 1 93.5 32 ASP B C 1
ATOM 1344 O O . ASP B 1 32 ? -3.092 15.125 21.875 1 93.5 32 ASP B O 1
ATOM 1348 N N . SER B 1 33 ? -1.302 15.625 20.703 1 92.56 33 SER B N 1
ATOM 1349 C CA . SER B 1 33 ? -1.72 17 20.469 1 92.56 33 SER B CA 1
ATOM 1350 C C . SER B 1 33 ? -2.76 17.078 19.344 1 92.56 33 SER B C 1
ATOM 1352 O O . SER B 1 33 ? -3.324 18.141 19.094 1 92.56 33 SER B O 1
ATOM 1354 N N . CYS B 1 34 ? -3.066 15.953 18.703 1 94.75 34 CYS B N 1
ATOM 1355 C CA . CYS B 1 34 ? -3.949 15.969 17.547 1 94.75 34 CYS B CA 1
ATOM 1356 C C . CYS B 1 34 ? -5.176 15.102 17.781 1 94.75 34 CYS 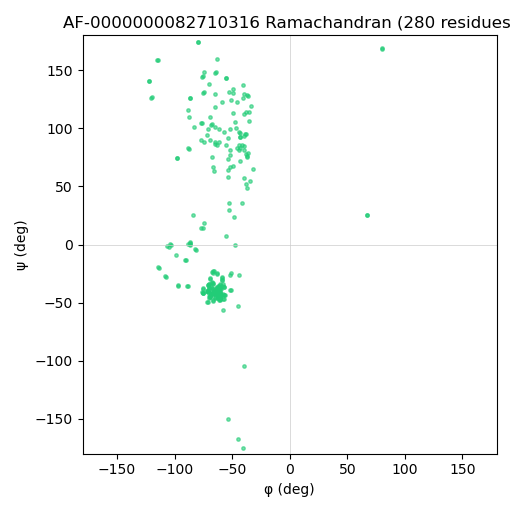B C 1
ATOM 1358 O O . CYS B 1 34 ? -5.051 13.914 18.109 1 94.75 34 CYS B O 1
ATOM 1360 N N . GLU B 1 35 ? -6.289 15.703 17.594 1 96.5 35 GLU B N 1
ATOM 1361 C CA . GLU B 1 35 ? -7.535 14.945 17.672 1 96.5 35 GLU B CA 1
ATOM 1362 C C . GLU B 1 35 ? -7.746 14.078 16.438 1 96.5 35 GLU B C 1
ATOM 1364 O O . GLU B 1 35 ? -7.465 14.508 15.32 1 96.5 35 GLU B O 1
ATOM 1369 N N . PRO B 1 36 ? -8.336 12.922 16.625 1 97.88 36 PRO B N 1
ATOM 1370 C CA . PRO B 1 36 ? -8.633 12.086 15.461 1 97.88 36 PRO B CA 1
ATOM 1371 C C . PRO B 1 36 ? -9.648 12.719 14.516 1 97.88 36 PRO B C 1
ATOM 1373 O O . PRO B 1 36 ? -10.508 13.492 14.961 1 97.88 36 PRO B O 1
ATOM 1376 N N . ILE B 1 37 ? -9.445 12.398 13.219 1 98.25 37 ILE B N 1
ATOM 1377 C CA . ILE B 1 37 ? -10.469 12.742 12.234 1 98.25 37 ILE B CA 1
ATOM 1378 C C . ILE B 1 37 ? -11.516 11.633 12.164 1 98.25 37 ILE B C 1
ATOM 1380 O O . ILE B 1 37 ? -11.172 10.461 11.984 1 98.25 37 ILE B O 1
ATOM 1384 N N . PRO B 1 38 ? -12.766 11.961 12.328 1 97.56 38 PRO B N 1
ATOM 1385 C CA . PRO B 1 38 ? -13.805 10.93 12.289 1 97.56 38 PRO B CA 1
ATOM 1386 C C . PRO B 1 38 ? -13.773 10.102 11.008 1 97.56 38 PRO B C 1
ATOM 1388 O O . PRO B 1 38 ? -13.555 10.648 9.922 1 97.56 38 PRO B O 1
ATOM 1391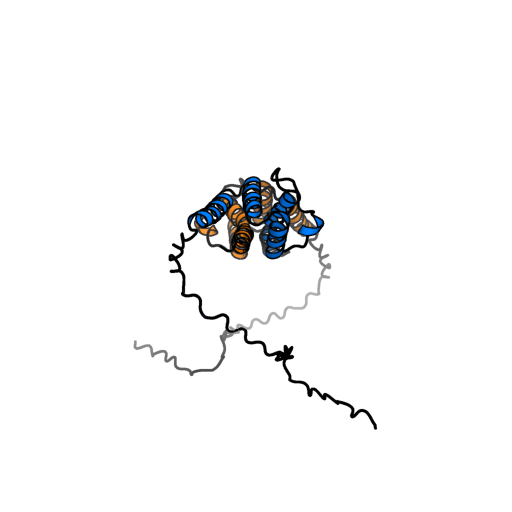 N N . LYS B 1 39 ? -14.055 8.82 11.148 1 96.56 39 LYS B N 1
ATOM 1392 C CA . LYS B 1 39 ? -14.055 7.891 10.023 1 96.56 39 LYS B CA 1
ATOM 1393 C C . LYS B 1 39 ? -15.039 8.344 8.945 1 96.56 39 LYS B C 1
ATOM 1395 O O . LYS B 1 39 ? -14.773 8.18 7.75 1 96.56 39 LYS B O 1
ATOM 1400 N N . SER B 1 40 ? -16.125 8.93 9.359 1 97.19 40 SER B N 1
ATOM 1401 C CA . SER B 1 40 ? -17.172 9.367 8.438 1 97.19 40 SER B CA 1
ATOM 1402 C C . SER B 1 40 ? -16.656 10.445 7.492 1 97.19 40 SER B C 1
ATOM 1404 O O . SER B 1 40 ? -17.125 10.555 6.359 1 97.19 40 SER B O 1
ATOM 1406 N N . ARG B 1 41 ? -15.656 11.133 7.934 1 96.94 41 ARG B N 1
ATOM 1407 C CA . ARG B 1 41 ? -15.102 12.211 7.129 1 96.94 41 ARG B CA 1
ATOM 1408 C C . ARG B 1 41 ? -13.977 11.703 6.23 1 96.94 41 ARG B C 1
ATOM 1410 O O . ARG B 1 41 ? -13.562 12.391 5.297 1 96.94 41 ARG B O 1
ATOM 1417 N N . LEU B 1 42 ? -13.5 10.5 6.492 1 97.75 42 LEU B N 1
ATOM 1418 C CA . LEU B 1 42 ? -12.328 9.984 5.801 1 97.75 42 LEU B CA 1
ATOM 1419 C C . LEU B 1 42 ? -12.711 8.898 4.805 1 97.75 42 LEU B C 1
ATOM 1421 O O . LEU B 1 42 ? -12.023 8.703 3.797 1 97.75 42 LEU B O 1
ATOM 1425 N N . GLU B 1 43 ? -13.766 8.188 5.012 1 95.25 43 GLU B N 1
ATOM 1426 C CA . GLU B 1 43 ? -14.102 6.941 4.328 1 95.25 43 GLU B CA 1
ATOM 1427 C C . GLU B 1 43 ? -14.164 7.141 2.816 1 95.25 43 GLU B C 1
ATOM 1429 O O . GLU B 1 43 ? -13.633 6.328 2.055 1 95.25 43 GLU B O 1
ATOM 1434 N N . LYS B 1 44 ? -14.773 8.219 2.344 1 94.75 44 LYS B N 1
ATOM 1435 C CA . LYS B 1 44 ? -14.961 8.414 0.911 1 94.75 44 LYS B CA 1
ATOM 1436 C C . LYS B 1 44 ? -13.969 9.438 0.363 1 94.75 44 LYS B C 1
ATOM 1438 O O . LYS B 1 44 ? -13.969 9.727 -0.834 1 94.75 44 LYS B O 1
ATOM 1443 N N . ALA B 1 45 ? -13.148 9.938 1.204 1 96.06 45 ALA B N 1
ATOM 1444 C CA . ALA B 1 45 ? -12.219 10.992 0.796 1 96.06 45 ALA B CA 1
ATOM 1445 C C . ALA B 1 45 ? -11.078 10.422 -0.041 1 96.06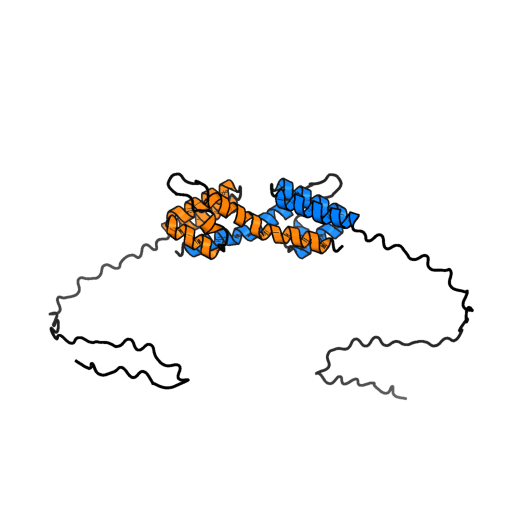 45 ALA B C 1
ATOM 1447 O O . ALA B 1 45 ? -10.453 9.422 0.34 1 96.06 45 ALA B O 1
ATOM 1448 N N . LEU B 1 46 ? -10.867 11.102 -1.187 1 95.88 46 LEU B N 1
ATOM 1449 C CA . LEU B 1 46 ? -9.703 10.758 -1.993 1 95.88 46 LEU B CA 1
ATOM 1450 C C . LEU B 1 46 ? -8.438 11.391 -1.419 1 95.88 46 LEU B C 1
ATOM 1452 O O . LEU B 1 46 ? -8.492 12.078 -0.4 1 95.88 46 LEU B O 1
ATOM 1456 N N . ARG B 1 47 ? -7.285 11.062 -2.004 1 96.38 47 ARG B N 1
ATOM 1457 C CA . ARG B 1 47 ? -5.996 11.469 -1.459 1 96.38 47 ARG B CA 1
ATOM 1458 C C . ARG B 1 47 ? -5.914 12.984 -1.33 1 96.38 47 ARG B C 1
ATOM 1460 O O . ARG B 1 47 ? -5.574 13.508 -0.265 1 96.38 47 ARG B O 1
ATOM 1467 N N . PRO B 1 48 ? -6.383 13.836 -2.361 1 97.06 48 PRO B N 1
ATOM 1468 C CA . PRO B 1 48 ? -6.332 15.289 -2.186 1 97.06 48 PRO B CA 1
ATOM 1469 C C . PRO B 1 48 ? -7.289 15.789 -1.107 1 97.06 48 PRO B C 1
ATOM 1471 O O . PRO B 1 48 ? -6.965 16.719 -0.371 1 97.06 48 PRO B O 1
ATOM 1474 N N . GLU B 1 49 ? -8.391 15.125 -0.978 1 97.69 49 GLU B N 1
ATOM 1475 C CA . GLU B 1 49 ? -9.375 15.5 0.03 1 97.69 49 GLU B CA 1
ATOM 1476 C C . GLU B 1 49 ? -8.883 15.164 1.435 1 97.69 49 GLU B C 1
ATOM 1478 O O . GLU B 1 49 ? -9.125 15.914 2.381 1 97.69 49 GLU B O 1
ATOM 1483 N N . THR B 1 50 ? -8.289 14.055 1.498 1 98.44 50 THR B N 1
ATOM 1484 C CA . THR B 1 50 ? -7.734 13.656 2.785 1 98.44 50 THR B CA 1
ATOM 1485 C C . THR B 1 50 ? -6.68 14.648 3.254 1 98.44 50 THR B C 1
ATOM 1487 O O . THR B 1 50 ? -6.676 15.055 4.418 1 98.44 50 THR B O 1
ATOM 1490 N N . VAL B 1 51 ? -5.863 15.117 2.305 1 98.5 51 VAL B N 1
ATOM 1491 C CA . VAL B 1 51 ? -4.852 16.125 2.625 1 98.5 51 VAL B CA 1
ATOM 1492 C C . VAL B 1 51 ? -5.531 17.391 3.121 1 98.5 51 VAL B C 1
ATOM 1494 O O . VAL B 1 51 ? -5.125 17.969 4.133 1 98.5 51 VAL B O 1
ATOM 1497 N N . SER B 1 52 ? -6.566 17.812 2.465 1 97.81 52 SER B N 1
ATOM 1498 C CA . SER B 1 52 ? -7.297 19.016 2.852 1 97.81 52 SER B CA 1
ATOM 1499 C C . SER B 1 52 ? -7.879 18.891 4.254 1 97.81 52 SER B C 1
ATOM 1501 O O . SER B 1 52 ? -7.797 19.812 5.055 1 97.81 52 SER B O 1
ATOM 1503 N N . LYS B 1 53 ? -8.414 17.672 4.551 1 98.31 53 LYS B N 1
ATOM 1504 C CA . LYS B 1 53 ? -9 17.438 5.863 1 98.31 53 LYS B CA 1
ATOM 1505 C C . LYS B 1 53 ? -7.938 17.484 6.961 1 98.31 53 LYS B C 1
ATOM 1507 O O . LYS B 1 53 ? -8.18 18.031 8.039 1 98.31 53 LYS B O 1
ATOM 1512 N N . MET B 1 54 ? -6.797 16.969 6.691 1 98.38 54 MET B N 1
ATOM 1513 C CA . MET B 1 54 ? -5.707 16.984 7.664 1 98.38 54 MET B CA 1
ATOM 1514 C C . MET B 1 54 ? -5.254 18.406 7.957 1 98.38 54 MET B C 1
ATOM 1516 O O . MET B 1 54 ? -5.07 18.781 9.117 1 98.38 54 MET B O 1
ATOM 1520 N N . ILE B 1 55 ? -5.184 19.188 6.914 1 97.94 55 ILE B N 1
ATOM 1521 C CA . ILE B 1 55 ? -4.715 20.547 7.082 1 97.94 55 ILE B CA 1
ATOM 1522 C C . ILE B 1 55 ? -5.777 21.375 7.809 1 97.94 55 ILE B C 1
ATOM 1524 O O . ILE B 1 55 ? -5.449 22.203 8.664 1 97.94 55 ILE B O 1
ATOM 1528 N N . GLU B 1 56 ? -6.98 21.156 7.477 1 97.44 56 GLU B N 1
ATOM 1529 C CA . GLU B 1 56 ? -8.086 21.844 8.148 1 97.44 56 GLU B CA 1
ATOM 1530 C C . GLU B 1 56 ? -8.102 21.516 9.641 1 97.44 56 GLU B C 1
ATOM 1532 O O . GLU B 1 56 ? -8.328 22.406 10.469 1 97.44 56 GLU B O 1
ATOM 1537 N N . CYS B 1 57 ? -7.809 20.312 9.984 1 97.19 57 CYS B N 1
ATOM 1538 C CA . CYS B 1 57 ? -7.973 19.844 11.359 1 97.19 57 CYS B CA 1
ATOM 1539 C C . CYS B 1 57 ? -6.715 20.109 12.18 1 97.19 57 CYS B C 1
ATOM 1541 O O . CYS B 1 57 ? -6.801 20.438 13.367 1 97.19 57 CYS B O 1
ATOM 1543 N N . TYR B 1 58 ? -5.617 19.984 11.562 1 96.94 58 TYR B N 1
ATOM 1544 C CA . TYR B 1 58 ? -4.387 19.969 12.344 1 96.94 58 TYR B CA 1
ATOM 1545 C C . TYR B 1 58 ? -3.533 21.188 12.039 1 96.94 58 TYR B C 1
ATOM 1547 O O . TYR B 1 58 ? -2.648 21.547 12.82 1 96.94 58 TYR B O 1
ATOM 1555 N N . GLY B 1 59 ? -3.771 21.859 10.875 1 96.56 59 GLY B N 1
ATOM 1556 C CA . GLY B 1 59 ? -2.805 22.797 10.336 1 96.56 59 GLY B CA 1
ATOM 1557 C C . GLY B 1 59 ? -1.67 22.125 9.586 1 96.56 59 GLY B C 1
ATOM 1558 O O . GLY B 1 59 ? -1.513 20.906 9.648 1 96.56 59 GLY B O 1
ATOM 1559 N N . GLU B 1 60 ? -0.867 22.906 8.844 1 95.19 60 GLU B N 1
ATOM 1560 C CA . GLU B 1 60 ? 0.146 22.375 7.93 1 95.19 60 GLU B CA 1
ATOM 1561 C C . GLU B 1 60 ? 1.234 21.625 8.688 1 95.19 60 GLU B C 1
ATOM 1563 O O . GLU B 1 60 ? 1.571 20.484 8.344 1 95.19 60 GLU B O 1
ATOM 1568 N N . GLU B 1 61 ? 1.686 22.125 9.781 1 94.75 61 GLU B N 1
ATOM 1569 C CA . GLU B 1 61 ? 2.828 21.562 10.492 1 94.75 61 GLU B CA 1
ATOM 1570 C C . GLU B 1 61 ? 2.461 20.234 11.156 1 94.75 61 GLU B C 1
ATOM 1572 O O . GLU B 1 61 ? 3.162 19.234 10.984 1 94.75 61 GLU B O 1
ATOM 1577 N N . LEU B 1 62 ? 1.407 20.234 11.852 1 96.44 62 LEU B N 1
ATOM 1578 C CA . LEU B 1 62 ? 0.998 19.016 12.555 1 96.44 62 LEU B CA 1
ATOM 1579 C C . LEU B 1 62 ? 0.541 17.953 11.562 1 96.44 62 LEU B C 1
ATOM 1581 O O . LEU B 1 62 ? 0.695 16.75 11.82 1 96.44 62 LEU B O 1
ATOM 1585 N N . ALA B 1 63 ? -0 18.406 10.383 1 97.75 63 ALA B N 1
ATOM 1586 C CA . ALA B 1 63 ? -0.373 17.453 9.352 1 97.75 63 ALA B CA 1
ATOM 1587 C C . ALA B 1 63 ? 0.843 16.672 8.867 1 97.75 63 ALA B C 1
ATOM 1589 O O . ALA B 1 63 ? 0.76 15.461 8.641 1 97.75 63 ALA B O 1
ATOM 1590 N N . VAL B 1 64 ? 1.95 17.312 8.742 1 97.5 64 VAL B N 1
ATOM 1591 C CA . VAL B 1 64 ? 3.182 16.641 8.336 1 97.5 64 VAL B CA 1
ATOM 1592 C C . VAL B 1 64 ? 3.637 15.68 9.43 1 97.5 64 VAL B C 1
ATOM 1594 O O . VAL B 1 64 ? 3.953 14.516 9.156 1 97.5 64 VAL B O 1
ATOM 1597 N N . ASP B 1 65 ? 3.549 16.078 10.656 1 97.25 65 ASP B N 1
ATOM 1598 C CA . ASP B 1 65 ? 3.98 15.258 11.781 1 97.25 65 ASP B CA 1
ATOM 1599 C C . ASP B 1 65 ? 3.115 14 11.906 1 97.25 65 ASP B C 1
ATOM 1601 O O . ASP B 1 65 ? 3.633 12.906 12.125 1 97.25 65 ASP B O 1
ATOM 1605 N N . VAL B 1 66 ? 1.87 14.258 11.789 1 98.19 66 VAL B N 1
ATOM 1606 C CA . VAL B 1 66 ? 0.928 13.148 11.867 1 98.19 66 VAL B CA 1
ATOM 1607 C C . VAL B 1 66 ? 1.219 12.148 10.75 1 98.19 66 VAL B C 1
ATOM 1609 O O . VAL B 1 66 ? 1.223 10.938 10.977 1 98.19 66 VAL B O 1
ATOM 1612 N N . THR B 1 67 ? 1.464 12.633 9.523 1 98.19 67 THR B N 1
ATOM 1613 C CA . THR B 1 67 ? 1.749 11.766 8.383 1 98.19 67 THR B CA 1
ATOM 1614 C C . THR B 1 67 ? 3.027 10.969 8.617 1 98.19 67 THR B C 1
ATOM 1616 O O . THR B 1 67 ? 3.061 9.758 8.391 1 98.19 67 THR B O 1
ATOM 1619 N N . VAL B 1 68 ? 4.047 11.57 9.125 1 97.94 68 VAL B N 1
ATOM 1620 C CA . VAL B 1 68 ? 5.309 10.898 9.414 1 97.94 68 VAL B CA 1
ATOM 1621 C C . VAL B 1 68 ? 5.078 9.781 10.43 1 97.94 68 VAL B C 1
ATOM 1623 O O . VAL B 1 68 ? 5.547 8.648 10.234 1 97.94 68 VAL B O 1
ATOM 1626 N N . LYS B 1 69 ? 4.352 10.102 11.461 1 98.12 69 LYS B N 1
ATOM 1627 C CA . LYS B 1 69 ? 4.062 9.117 12.5 1 98.12 69 LYS B CA 1
ATOM 1628 C C . LYS B 1 69 ? 3.277 7.938 11.938 1 98.12 69 LYS B C 1
ATOM 1630 O O . LYS B 1 69 ? 3.572 6.781 12.25 1 98.12 69 LYS B O 1
ATOM 1635 N N . ILE B 1 70 ? 2.35 8.227 11.062 1 98 70 ILE B N 1
ATOM 1636 C CA . ILE B 1 70 ? 1.525 7.168 10.492 1 98 70 ILE B CA 1
ATOM 1637 C C . ILE B 1 70 ? 2.373 6.297 9.562 1 98 70 ILE B C 1
ATOM 1639 O O . ILE B 1 70 ? 2.303 5.066 9.625 1 98 70 ILE B O 1
ATOM 1643 N N . LEU B 1 71 ? 3.15 6.922 8.727 1 96.38 71 LEU B N 1
ATOM 1644 C CA . LEU B 1 71 ? 4.023 6.156 7.836 1 96.38 71 LEU B CA 1
ATOM 1645 C C . LEU B 1 71 ? 4.938 5.234 8.641 1 96.38 71 LEU B C 1
ATOM 1647 O O . LEU B 1 71 ? 5.156 4.086 8.25 1 96.38 71 LEU B O 1
ATOM 1651 N N . ARG B 1 72 ? 5.391 5.656 9.781 1 95.81 72 ARG B N 1
ATOM 1652 C CA . ARG B 1 72 ? 6.223 4.828 10.648 1 95.81 72 ARG B CA 1
ATOM 1653 C C . ARG B 1 72 ? 5.418 3.68 11.25 1 95.81 72 ARG B C 1
ATOM 1655 O O . ARG B 1 72 ? 5.895 2.547 11.312 1 95.81 72 ARG B O 1
ATOM 1662 N N . ASN B 1 73 ? 4.25 3.975 11.703 1 94.81 73 ASN B N 1
ATOM 1663 C CA . ASN B 1 73 ? 3.379 2.93 12.234 1 94.81 73 ASN B CA 1
ATOM 1664 C C . ASN B 1 73 ? 3.086 1.863 11.18 1 94.81 73 ASN B C 1
ATOM 1666 O O . ASN B 1 73 ? 2.926 0.687 11.508 1 94.81 73 ASN B O 1
ATOM 1670 N N . MET B 1 74 ? 3.082 2.295 9.969 1 91.94 74 MET B N 1
ATOM 1671 C CA . MET B 1 74 ? 2.84 1.39 8.844 1 91.94 74 MET B CA 1
ATOM 1672 C C . MET B 1 74 ? 4.141 0.734 8.391 1 91.94 74 MET B C 1
ATOM 1674 O O . MET B 1 74 ? 4.156 0.007 7.391 1 91.94 74 MET B O 1
ATOM 1678 N N . ARG B 1 75 ? 5.23 1.055 9.031 1 90 75 ARG B N 1
ATOM 1679 C CA . ARG B 1 75 ? 6.555 0.485 8.797 1 90 75 ARG B CA 1
ATOM 1680 C C . ARG B 1 75 ? 7.086 0.889 7.426 1 90 75 ARG B C 1
ATOM 1682 O O . ARG B 1 75 ? 7.82 0.128 6.793 1 90 75 ARG B O 1
ATOM 1689 N N . ILE B 1 76 ? 6.605 2.016 6.938 1 92.44 76 ILE B N 1
ATOM 1690 C CA . ILE B 1 76 ? 7.148 2.6 5.715 1 92.44 76 ILE B CA 1
ATOM 1691 C C . ILE B 1 76 ? 8.148 3.697 6.07 1 92.44 76 ILE B C 1
ATOM 1693 O O . ILE B 1 76 ? 7.91 4.875 5.801 1 92.44 76 ILE B O 1
ATOM 1697 N N . ASN B 1 77 ? 9.297 3.299 6.512 1 93.56 77 ASN B N 1
ATOM 1698 C CA . ASN B 1 77 ? 10.25 4.184 7.164 1 93.56 77 ASN B CA 1
ATOM 1699 C C . ASN B 1 77 ? 10.961 5.086 6.16 1 93.56 77 ASN B C 1
ATOM 1701 O O . ASN B 1 77 ? 11.242 6.25 6.453 1 93.56 77 ASN B O 1
ATOM 1705 N N . SER B 1 78 ? 11.266 4.559 5.012 1 91.5 78 SER B N 1
ATOM 1706 C CA . SER B 1 78 ? 11.961 5.363 4.012 1 91.5 78 SER B CA 1
ATOM 1707 C C . SER B 1 78 ? 11.125 6.562 3.588 1 91.5 78 SER B C 1
ATOM 1709 O O . SER B 1 78 ? 11.625 7.688 3.516 1 91.5 78 SER B O 1
ATOM 1711 N N . ALA B 1 79 ? 9.859 6.336 3.385 1 93.5 79 ALA B N 1
ATOM 1712 C CA . ALA B 1 79 ? 8.953 7.41 2.986 1 93.5 79 ALA B CA 1
ATOM 1713 C C . ALA B 1 79 ? 8.758 8.414 4.121 1 93.5 79 ALA B C 1
ATOM 1715 O O . ALA B 1 79 ? 8.672 9.617 3.885 1 93.5 79 ALA B O 1
ATOM 1716 N N . ALA B 1 80 ? 8.711 7.941 5.332 1 96.19 80 ALA B N 1
ATOM 1717 C CA . ALA B 1 80 ? 8.594 8.812 6.496 1 96.19 80 ALA B CA 1
ATOM 1718 C C . ALA B 1 80 ? 9.781 9.766 6.586 1 96.19 80 ALA B C 1
ATOM 1720 O O . ALA B 1 80 ? 9.609 10.977 6.77 1 96.19 80 ALA B O 1
ATOM 1721 N N . GLU B 1 81 ? 10.93 9.203 6.422 1 96.19 81 GLU B N 1
ATOM 1722 C CA . GLU B 1 81 ? 12.148 10 6.508 1 96.19 81 GLU B CA 1
ATOM 1723 C C . GLU B 1 81 ? 12.234 11.008 5.367 1 96.19 81 GLU B C 1
ATOM 1725 O O . GLU B 1 81 ? 12.664 12.148 5.566 1 96.19 81 GLU B O 1
ATOM 1730 N N . GLU B 1 82 ? 11.883 10.586 4.211 1 94.12 82 GLU B N 1
ATOM 1731 C CA . GLU B 1 82 ? 11.906 11.484 3.061 1 94.12 82 GLU B CA 1
ATOM 1732 C C . GLU B 1 82 ? 10.953 12.656 3.262 1 94.12 82 GLU B C 1
ATOM 1734 O O . GLU B 1 82 ? 11.281 13.797 2.932 1 94.12 82 GLU B O 1
ATOM 1739 N N . LEU B 1 83 ? 9.789 12.414 3.742 1 95.88 83 LEU B N 1
ATOM 1740 C CA . LEU B 1 83 ? 8.812 13.469 4.004 1 95.88 83 LEU B CA 1
ATOM 1741 C C . LEU B 1 83 ? 9.344 14.453 5.039 1 95.88 83 LEU B C 1
ATOM 1743 O O . LEU B 1 83 ? 9.219 15.672 4.867 1 95.88 83 LEU B O 1
ATOM 1747 N N . LYS B 1 84 ? 9.914 13.93 6.098 1 95.56 84 LYS B N 1
ATOM 1748 C CA . LYS B 1 84 ? 10.469 14.766 7.152 1 95.56 84 LYS B CA 1
ATOM 1749 C C . LYS B 1 84 ? 11.578 15.664 6.613 1 95.56 84 LYS B C 1
ATOM 1751 O O . LYS B 1 84 ? 11.625 16.859 6.93 1 95.56 84 LYS B O 1
ATOM 1756 N N . LYS B 1 85 ? 12.422 15.062 5.855 1 94.88 85 LYS B N 1
ATOM 1757 C CA . LYS B 1 85 ? 13.531 15.812 5.273 1 94.88 85 LYS B CA 1
ATOM 1758 C C . LYS B 1 85 ? 13.023 16.922 4.348 1 94.88 85 LYS B C 1
ATOM 1760 O O . LYS B 1 85 ? 13.523 18.047 4.375 1 94.88 85 LYS B O 1
ATOM 1765 N N . ALA B 1 86 ? 12.117 16.578 3.543 1 92.62 86 ALA B N 1
ATOM 1766 C CA . ALA B 1 86 ? 11.555 17.547 2.6 1 92.62 86 ALA B CA 1
ATOM 1767 C C . ALA B 1 86 ? 10.883 18.703 3.334 1 92.62 86 ALA B C 1
ATOM 1769 O O . ALA B 1 86 ? 10.938 19.844 2.891 1 92.62 86 ALA B O 1
ATOM 1770 N N . HIS B 1 87 ? 10.219 18.438 4.406 1 93.38 87 HIS B N 1
ATOM 1771 C CA . HIS B 1 87 ? 9.531 19.438 5.191 1 93.38 87 HIS B CA 1
ATOM 1772 C C . HIS B 1 87 ? 10.516 20.359 5.902 1 93.38 87 HIS B C 1
ATOM 1774 O O . HIS B 1 87 ? 10.305 21.578 5.977 1 93.38 87 HIS B O 1
ATOM 1780 N N . THR B 1 88 ? 11.562 19.812 6.531 1 88.69 88 THR B N 1
ATOM 1781 C CA . THR B 1 88 ? 12.562 20.578 7.258 1 88.69 88 THR B CA 1
ATOM 1782 C C . THR B 1 88 ? 13.367 21.453 6.301 1 88.69 88 THR B C 1
ATOM 1784 O O . THR B 1 88 ? 13.766 22.562 6.648 1 88.69 88 THR B O 1
ATOM 1787 N N . ALA B 1 89 ? 13.852 20.812 5.195 1 79.62 89 ALA B N 1
ATOM 1788 C CA . ALA B 1 89 ? 14.586 21.609 4.211 1 79.62 89 ALA B CA 1
ATOM 1789 C C . ALA B 1 89 ? 13.805 22.844 3.807 1 79.62 89 ALA B C 1
ATOM 1791 O O . ALA B 1 89 ? 14.398 23.859 3.428 1 79.62 89 ALA B O 1
ATOM 1792 N N . ARG B 1 90 ? 12.633 22.719 3.959 1 65.25 90 ARG B N 1
ATOM 1793 C CA . ARG B 1 90 ? 11.781 23.859 3.633 1 65.25 90 ARG B CA 1
ATOM 1794 C C . ARG B 1 90 ? 11.875 24.938 4.707 1 65.25 90 ARG B C 1
ATOM 1796 O O . ARG B 1 90 ? 11.844 26.125 4.402 1 65.25 90 ARG B O 1
ATOM 1803 N N . GLU B 1 91 ? 11.875 24.453 5.957 1 60.44 91 GLU B N 1
ATOM 1804 C CA . GLU B 1 91 ? 11.992 25.438 7.023 1 60.44 91 GLU B CA 1
ATOM 1805 C C . GLU B 1 91 ? 13.336 26.172 6.953 1 60.44 91 GLU B C 1
ATOM 1807 O O . GLU B 1 91 ? 13.43 27.359 7.289 1 60.44 91 GLU B O 1
ATOM 1812 N N . THR B 1 92 ? 14.367 25.422 6.602 1 53.34 92 THR B N 1
ATOM 1813 C CA . THR B 1 92 ? 15.664 26.094 6.586 1 53.34 92 THR B CA 1
ATOM 1814 C C . THR B 1 92 ? 15.805 26.984 5.359 1 53.34 92 THR B C 1
ATOM 1816 O O . THR B 1 92 ? 16.516 27.984 5.391 1 53.34 92 THR B O 1
ATOM 1819 N N . SER B 1 93 ? 15.328 26.469 4.242 1 47.41 93 SER B N 1
ATOM 1820 C CA . SER B 1 93 ? 15.617 27.297 3.074 1 47.41 93 SER B CA 1
ATOM 1821 C C . SER B 1 93 ? 14.734 28.531 3.033 1 47.41 93 SER B C 1
ATOM 1823 O O . SER B 1 93 ? 13.797 28.609 2.23 1 47.41 93 SER B O 1
ATOM 1825 N N . ALA B 1 94 ? 14.156 28.875 4.145 1 43.31 94 ALA B N 1
ATOM 1826 C CA . ALA B 1 94 ? 13.586 30.219 4.066 1 43.31 94 ALA B CA 1
ATOM 1827 C C . ALA B 1 94 ? 14.547 31.172 3.373 1 43.31 94 ALA B C 1
ATOM 1829 O O . ALA B 1 94 ? 15.742 31.203 3.684 1 43.31 94 ALA B O 1
ATOM 1830 N N . PRO B 1 95 ? 14.445 31.422 2.109 1 40.56 95 PRO B N 1
ATOM 1831 C CA . PRO B 1 95 ? 15.266 32.5 1.516 1 40.56 95 PRO B CA 1
ATOM 1832 C C . PRO B 1 95 ? 15.391 33.719 2.422 1 40.56 95 PRO B C 1
ATOM 1834 O O . PRO B 1 95 ? 14.406 34.156 3.006 1 40.56 95 PRO B O 1
ATOM 1837 N N . SER B 1 96 ? 16.453 33.812 3.207 1 39.16 96 SER B N 1
ATOM 1838 C CA . SER B 1 96 ? 16.891 35.031 3.848 1 39.16 96 SER B CA 1
ATOM 1839 C C . SER B 1 96 ? 16.703 36.25 2.92 1 39.16 96 SER B C 1
ATOM 1841 O O . SER B 1 96 ? 17.453 36.406 1.966 1 39.16 96 SER B O 1
ATOM 1843 N N . THR B 1 97 ? 15.555 36.438 2.381 1 37.06 97 THR B N 1
ATOM 1844 C CA . THR B 1 97 ? 15.375 37.688 1.648 1 37.06 97 THR B CA 1
ATOM 1845 C C . THR B 1 97 ? 15.953 38.844 2.43 1 37.06 97 THR B C 1
ATOM 1847 O O . THR B 1 97 ? 15.508 39.156 3.545 1 37.06 97 THR B O 1
ATOM 1850 N N . SER B 1 98 ? 17.266 39 2.318 1 37.12 98 SER B N 1
ATOM 1851 C CA . SER B 1 98 ? 17.938 40.25 2.658 1 37.12 98 SER B CA 1
ATOM 1852 C C . SER B 1 98 ? 17.109 41.469 2.246 1 37.12 98 SER B C 1
ATOM 1854 O O . SER B 1 98 ? 16.766 41.625 1.071 1 37.12 98 SER B O 1
ATOM 1856 N N . SER B 1 99 ? 16.094 41.781 3.025 1 37.34 99 SER B N 1
ATOM 1857 C CA . SER B 1 99 ? 15.312 43 2.906 1 37.34 99 SER B CA 1
ATOM 1858 C C . SER B 1 99 ? 16.219 44.219 2.627 1 37.34 99 SER B C 1
ATOM 1860 O O . SER B 1 99 ? 17.156 44.469 3.375 1 37.34 99 SER B O 1
ATOM 1862 N N . PRO B 1 100 ? 16.531 44.438 1.355 1 37.88 100 PRO B N 1
ATOM 1863 C CA . PRO B 1 100 ? 17.25 45.688 1.072 1 37.88 100 PRO B CA 1
ATOM 1864 C C . PRO B 1 100 ? 16.766 46.875 1.917 1 37.88 100 PRO B C 1
ATOM 1866 O O . PRO B 1 100 ? 15.578 46.969 2.207 1 37.88 100 PRO B O 1
ATOM 1869 N N . ALA B 1 101 ? 17.625 47.406 2.82 1 38.03 101 ALA B N 1
ATOM 1870 C CA . ALA B 1 101 ? 17.516 48.625 3.602 1 38.03 101 ALA B CA 1
ATOM 1871 C C . ALA B 1 101 ? 16.922 49.75 2.762 1 38.03 101 ALA B C 1
ATOM 1873 O O . ALA B 1 101 ? 17.484 50.125 1.734 1 38.03 101 ALA B O 1
ATOM 1874 N N . VAL B 1 102 ? 15.555 49.844 2.578 1 35.81 102 VAL B N 1
ATOM 1875 C CA . VAL B 1 102 ? 14.836 50.969 1.981 1 35.81 102 VAL B CA 1
ATOM 1876 C C . VAL B 1 102 ? 15.391 52.281 2.518 1 35.81 102 VAL B C 1
ATOM 1878 O O . VAL B 1 102 ? 15.625 52.406 3.721 1 35.81 102 VAL B O 1
ATOM 1881 N N . THR B 1 103 ? 16.375 52.906 1.827 1 37.56 103 THR B N 1
ATOM 1882 C CA . THR B 1 103 ? 16.781 54.312 1.995 1 37.56 103 THR B CA 1
ATOM 1883 C C . THR B 1 103 ? 15.578 55.188 2.293 1 37.56 103 THR B C 1
ATOM 1885 O O . THR B 1 103 ? 14.469 54.906 1.846 1 37.56 103 THR B O 1
ATOM 1888 N N . PRO B 1 104 ? 15.578 56.031 3.383 1 36.22 104 PRO B N 1
ATOM 1889 C CA . PRO B 1 104 ? 14.57 56.969 3.895 1 36.22 104 PRO B CA 1
ATOM 1890 C C . PRO B 1 104 ? 14.023 57.906 2.812 1 36.22 104 PRO B C 1
ATOM 1892 O O . PRO B 1 104 ? 14.781 58.656 2.211 1 36.22 104 PRO B O 1
ATOM 1895 N N . ALA B 1 105 ? 13.281 57.469 1.807 1 34.72 105 ALA B N 1
ATOM 1896 C CA . ALA B 1 105 ? 12.688 58.375 0.826 1 34.72 105 ALA B CA 1
ATOM 1897 C C . ALA B 1 105 ? 12.148 59.656 1.498 1 34.72 105 ALA B C 1
ATOM 1899 O O . ALA B 1 105 ? 11.75 59.625 2.666 1 34.72 105 ALA B O 1
ATOM 1900 N N . THR B 1 106 ? 12.539 60.906 0.946 1 35.28 106 THR B N 1
ATOM 1901 C CA . THR B 1 106 ? 12.188 62.312 1.083 1 35.28 106 THR B CA 1
ATOM 1902 C C . THR B 1 106 ? 10.68 62.5 1.206 1 35.28 106 THR B C 1
ATOM 1904 O O . THR B 1 106 ? 9.914 61.688 0.699 1 35.28 106 THR B O 1
ATOM 1907 N N . ALA B 1 107 ? 10.227 63.375 2.125 1 34.72 107 ALA B N 1
ATOM 1908 C CA . ALA B 1 107 ? 9 63.906 2.678 1 34.72 107 ALA B CA 1
ATOM 1909 C C . ALA B 1 107 ? 8.078 64.438 1.571 1 34.72 107 ALA B C 1
ATOM 1911 O O . ALA B 1 107 ? 8.328 65.5 1.001 1 34.72 107 ALA B O 1
ATOM 1912 N N . ALA B 1 108 ? 8.031 63.812 0.386 1 33.81 108 ALA B N 1
ATOM 1913 C CA . ALA B 1 108 ? 7.215 64.625 -0.53 1 33.81 108 ALA B CA 1
ATOM 1914 C C . ALA B 1 108 ? 5.871 64.938 0.099 1 33.81 108 ALA B C 1
ATOM 1916 O O . ALA B 1 108 ? 5.355 64.188 0.938 1 33.81 108 ALA B O 1
ATOM 1917 N N . PRO B 1 109 ? 5.469 66.25 0.068 1 37.62 109 PRO B N 1
ATOM 1918 C CA . PRO B 1 109 ? 4.234 66.875 0.549 1 37.62 109 PRO B CA 1
ATOM 1919 C C . PRO B 1 109 ? 2.98 66.188 0.033 1 37.62 109 PRO B C 1
ATOM 1921 O O . PRO B 1 109 ? 2.814 66 -1.179 1 37.62 109 PRO B O 1
ATOM 1924 N N . ALA B 1 110 ? 2.555 65.062 0.669 1 28.2 110 ALA B N 1
ATOM 1925 C CA . ALA B 1 110 ? 1.387 64.25 0.314 1 28.2 110 ALA B CA 1
ATOM 1926 C C . ALA B 1 110 ? 0.188 65.125 -0.002 1 28.2 110 ALA B C 1
ATOM 1928 O O . ALA B 1 110 ? -0.243 65.938 0.837 1 28.2 110 ALA B O 1
ATOM 1929 N N . ILE B 1 111 ? 0.198 65.5 -1.224 1 31.72 111 ILE B N 1
ATOM 1930 C CA . ILE B 1 111 ? -1.024 66.125 -1.7 1 31.72 111 ILE B CA 1
ATOM 1931 C C . ILE B 1 111 ? -2.221 65.25 -1.422 1 31.72 111 ILE B C 1
ATOM 1933 O O . ILE B 1 111 ? -2.42 64.25 -2.107 1 31.72 111 ILE B O 1
ATOM 1937 N N . SER B 1 112 ? -2.367 64.375 -0.41 1 28.5 112 SER B N 1
ATOM 1938 C CA . SER B 1 112 ? -3.572 63.562 -0.35 1 28.5 112 SER B CA 1
ATOM 1939 C C . SER B 1 112 ? -4.82 64.375 -0.642 1 28.5 112 SER B C 1
ATOM 1941 O O . SER B 1 112 ? -5.07 65.375 0.02 1 28.5 112 SER B O 1
ATOM 1943 N N . ALA B 1 113 ? -5.258 64.312 -1.907 1 28.3 113 ALA B N 1
ATOM 1944 C CA . ALA B 1 113 ? -6.523 64.562 -2.596 1 28.3 113 ALA B CA 1
ATOM 1945 C C . ALA B 1 113 ? -7.703 64.062 -1.778 1 28.3 113 ALA B C 1
ATOM 1947 O O . ALA B 1 113 ? -7.727 62.875 -1.378 1 28.3 113 ALA B O 1
ATOM 1948 N N . GLN B 1 114 ? -8.375 64.75 -0.979 1 28.69 114 GLN B N 1
ATOM 1949 C CA . GLN B 1 114 ? -9.594 64.625 -0.194 1 28.69 114 GLN B CA 1
ATOM 1950 C C . GLN B 1 114 ? -10.703 64 -1.02 1 28.69 114 GLN B C 1
ATOM 1952 O O . GLN B 1 114 ? -11.781 63.688 -0.497 1 28.69 114 GLN B O 1
ATOM 1957 N N . GLN B 1 115 ? -10.695 64.125 -2.344 1 29.95 115 GLN B N 1
ATOM 1958 C CA . GLN B 1 115 ? -12.031 64.062 -2.928 1 29.95 115 GLN B CA 1
ATOM 1959 C C . GLN B 1 115 ? -12.672 62.719 -2.732 1 29.95 115 GLN B C 1
ATOM 1961 O O . GLN B 1 115 ? -12 61.688 -2.807 1 29.95 115 GLN B O 1
ATOM 1966 N N . GLY B 1 116 ? -13.945 62.562 -2.219 1 30.41 116 GLY B N 1
ATOM 1967 C CA . GLY B 1 116 ? -15.055 61.719 -1.833 1 30.41 116 GLY B CA 1
ATOM 1968 C C . GLY B 1 116 ? -15.414 60.688 -2.896 1 30.41 116 GLY B C 1
ATOM 1969 O O . GLY B 1 116 ? -16.484 60.094 -2.838 1 30.41 116 GLY B O 1
ATOM 1970 N N . GLY B 1 117 ? -14.75 60.594 -4.066 1 31.5 117 GLY B N 1
ATOM 1971 C CA . GLY B 1 117 ? -15.531 59.969 -5.121 1 31.5 117 GLY B CA 1
ATOM 1972 C C . GLY B 1 117 ? -15.734 58.469 -4.91 1 31.5 117 GLY B C 1
ATOM 1973 O O . GLY B 1 117 ? -14.805 57.75 -4.52 1 31.5 117 GLY B O 1
ATOM 1974 N N . VAL B 1 118 ? -16.922 58.062 -4.387 1 31.88 118 VAL B N 1
ATOM 1975 C CA . VAL B 1 118 ? -17.484 56.75 -4.133 1 31.88 118 VAL B CA 1
ATOM 1976 C C . VAL B 1 118 ? -17.406 55.906 -5.395 1 31.88 118 VAL B C 1
ATOM 1978 O O . VAL B 1 118 ? -18 56.219 -6.418 1 31.88 118 VAL B O 1
ATOM 1981 N N . ILE B 1 119 ? -16.172 55.531 -5.875 1 31.69 119 ILE B N 1
ATOM 1982 C CA . ILE B 1 119 ? -16.125 54.812 -7.137 1 31.69 119 ILE B CA 1
ATOM 1983 C C . ILE B 1 119 ? -16.797 53.469 -6.973 1 31.69 119 ILE B C 1
ATOM 1985 O O . ILE B 1 119 ? -16.375 52.625 -6.164 1 31.69 119 ILE B O 1
ATOM 1989 N N . ILE B 1 120 ? -18.109 53.438 -7.184 1 30.52 120 ILE B N 1
ATOM 1990 C CA . ILE B 1 120 ? -18.969 52.25 -7.188 1 30.52 120 ILE B CA 1
ATOM 1991 C C . ILE B 1 120 ? -18.594 51.344 -8.344 1 30.52 120 ILE B C 1
ATOM 1993 O O . ILE B 1 120 ? -18.688 51.719 -9.508 1 30.52 120 ILE B O 1
ATOM 1997 N N . ALA B 1 121 ? -17.453 50.812 -8.406 1 33.5 121 ALA B N 1
ATOM 1998 C CA . ALA B 1 121 ? -17.141 50.031 -9.594 1 33.5 121 ALA B CA 1
ATOM 1999 C C . ALA B 1 121 ? -17.969 48.75 -9.641 1 33.5 121 ALA B C 1
ATOM 2001 O O . ALA B 1 121 ? -17.984 47.969 -8.68 1 33.5 121 ALA B O 1
ATOM 2002 N N . PRO B 1 122 ? -18.984 48.688 -10.422 1 30.23 122 PRO B N 1
ATOM 2003 C CA . PRO B 1 122 ? -19.906 47.594 -10.625 1 30.23 122 PRO B CA 1
ATOM 2004 C C . PRO B 1 122 ? -19.219 46.344 -11.164 1 30.23 122 PRO B C 1
ATOM 2006 O O . PRO B 1 122 ? -18.219 46.438 -11.875 1 30.23 122 PRO B O 1
ATOM 2009 N N . MET B 1 123 ? -18.922 45.406 -10.289 1 28.05 123 MET B N 1
ATOM 2010 C CA . MET B 1 123 ? -18.391 44.125 -10.695 1 28.05 123 MET B CA 1
ATOM 2011 C C . MET B 1 123 ? -19.266 43.469 -11.773 1 28.05 123 MET B C 1
ATOM 2013 O O . MET B 1 123 ? -20.453 43.219 -11.539 1 28.05 123 MET B O 1
ATOM 2017 N N . VAL B 1 12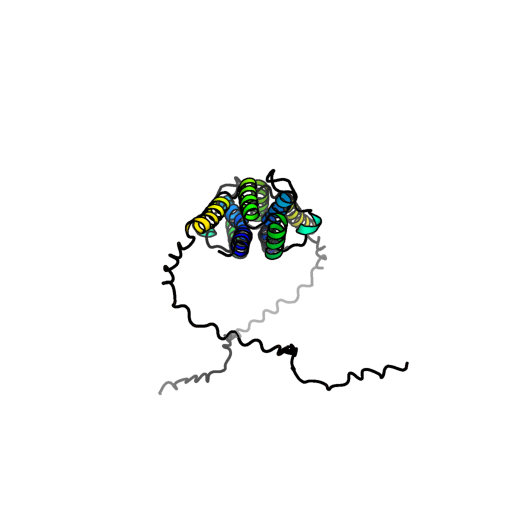4 ? -19.156 43.906 -12.953 1 27.91 124 VAL B N 1
ATOM 2018 C CA . VAL B 1 124 ? -19.984 43.281 -13.969 1 27.91 124 VAL B CA 1
ATOM 2019 C C . VAL B 1 124 ? -19.516 41.844 -14.188 1 27.91 124 VAL B C 1
ATOM 2021 O O . VAL B 1 124 ? -18.328 41.594 -14.406 1 27.91 124 VAL B O 1
ATOM 2024 N N . HIS B 1 125 ? -20.188 40.844 -13.688 1 31.12 125 HIS B N 1
ATOM 2025 C CA . HIS B 1 125 ? -20.172 39.438 -14.086 1 31.12 125 HIS B CA 1
ATOM 2026 C C . HIS B 1 125 ? -20.453 39.312 -15.586 1 31.12 125 HIS B C 1
ATOM 2028 O O . HIS B 1 125 ? -21.578 39.531 -16.031 1 31.12 125 HIS B O 1
ATOM 2034 N N . GLY B 1 126 ? -19.688 39.781 -16.438 1 27.48 126 GLY B N 1
ATOM 2035 C CA . GLY B 1 126 ? -20 39.781 -17.859 1 27.48 126 GLY B CA 1
ATOM 2036 C C . GLY B 1 126 ? -20.562 38.469 -18.375 1 27.48 126 GLY B C 1
ATOM 2037 O O . GLY B 1 126 ? -20.484 37.469 -17.688 1 27.48 126 GLY B O 1
ATOM 2038 N N . GLY B 1 127 ? -20.594 38.375 -19.938 1 29.11 127 GLY B N 1
ATOM 2039 C CA . GLY B 1 127 ? -21.375 38.125 -21.156 1 29.11 127 GLY B CA 1
ATOM 2040 C C . GLY B 1 127 ? -21.188 36.688 -21.688 1 29.11 127 GLY B C 1
ATOM 2041 O O . GLY B 1 127 ? -21.641 36.375 -22.781 1 29.11 127 GLY B O 1
ATOM 2042 N N . SER B 1 128 ? -20.578 35.688 -21.578 1 30.83 128 SER B N 1
ATOM 2043 C CA . SER B 1 128 ? -20.984 35.062 -22.844 1 30.83 128 SER B CA 1
ATOM 2044 C C . SER B 1 128 ? -22.516 35.062 -23 1 30.83 128 SER B C 1
ATOM 2046 O O . SER B 1 128 ? -23.234 34.719 -22.062 1 30.83 128 SER B O 1
ATOM 2048 N N . THR B 1 129 ? -23.234 35.656 -24.172 1 30.25 129 THR B N 1
ATOM 2049 C CA . THR B 1 129 ? -24.297 36.188 -25.031 1 30.25 129 THR B CA 1
ATOM 2050 C C . THR B 1 129 ? -25.125 35.031 -25.609 1 30.25 129 THR B C 1
ATOM 2052 O O . THR B 1 129 ? -25.078 34.781 -26.812 1 30.25 129 THR B O 1
ATOM 2055 N N . VAL B 1 130 ? -25.375 33.781 -25.5 1 31.98 130 VAL B N 1
ATOM 2056 C CA . VAL B 1 130 ? -26.734 33.438 -25.891 1 31.98 130 VAL B CA 1
ATOM 2057 C C . VAL B 1 130 ? -27.734 34.281 -25.125 1 31.98 130 VAL B C 1
ATOM 2059 O O . VAL B 1 130 ? -27.406 34.844 -24.078 1 31.98 130 VAL B O 1
ATOM 2062 N N . GLY B 1 131 ? -29.172 33.938 -24.688 1 29.56 131 GLY B N 1
ATOM 2063 C CA . GLY B 1 131 ? -30.344 34.781 -24.766 1 29.56 131 GLY B CA 1
ATOM 2064 C C . GLY B 1 131 ? -30.219 36.031 -23.906 1 29.56 131 GLY B C 1
ATOM 2065 O O . GLY B 1 131 ? -29.312 36.156 -23.078 1 29.56 131 GLY B O 1
ATOM 2066 N N . ALA B 1 132 ? -31.094 37.125 -24.266 1 27.33 132 ALA B N 1
ATOM 2067 C CA . ALA B 1 132 ? -31.547 38.438 -23.844 1 27.33 132 ALA B CA 1
ATOM 2068 C C . ALA B 1 132 ? -31.766 38.5 -22.344 1 27.33 132 ALA B C 1
ATOM 2070 O O . ALA B 1 132 ? -31.828 37.438 -21.672 1 27.33 132 ALA B O 1
ATOM 2071 N N . TRP B 1 133 ? -32.312 39.75 -21.969 1 31.81 133 TRP B N 1
ATOM 2072 C CA . TRP B 1 133 ? -32.375 40.812 -20.953 1 31.81 133 TRP B CA 1
ATOM 2073 C C . TRP B 1 133 ? -33.469 40.5 -19.938 1 31.81 133 TRP B C 1
ATOM 2075 O O . TRP B 1 133 ? -33.312 40.781 -18.75 1 31.81 133 TRP B O 1
ATOM 2085 N N . ASN B 1 134 ? -34.25 39.688 -19.719 1 31.16 134 ASN B N 1
ATOM 2086 C CA . ASN B 1 134 ? -35.531 40.281 -19.328 1 31.16 134 ASN B CA 1
ATOM 2087 C C . ASN B 1 134 ? -35.562 40.625 -17.844 1 31.16 134 ASN B C 1
ATOM 2089 O O . ASN B 1 134 ? -36.312 41.5 -17.422 1 31.16 134 ASN B O 1
ATOM 2093 N N . ILE B 1 135 ? -34.812 40.875 -17.047 1 33.5 135 ILE B N 1
ATOM 2094 C CA . ILE B 1 135 ? -35.375 41 -15.711 1 33.5 135 ILE B CA 1
ATOM 2095 C C . ILE B 1 135 ? -35.844 42.406 -15.477 1 33.5 135 ILE B C 1
ATOM 2097 O O . ILE B 1 135 ? -35.094 43.375 -15.68 1 33.5 135 ILE B O 1
ATOM 2101 N N . THR B 1 136 ? -37.219 42.875 -15.375 1 32.66 136 THR B N 1
ATOM 2102 C CA . THR B 1 136 ? -38.438 43.562 -15 1 32.66 136 THR B CA 1
ATOM 2103 C C . THR B 1 136 ? -38.406 43.906 -13.508 1 32.66 136 THR B C 1
ATOM 2105 O O . THR B 1 136 ? -38.344 43.031 -12.664 1 32.66 136 THR B O 1
ATOM 2108 N N . ILE B 1 137 ? -37.812 44.531 -12.914 1 31.17 137 ILE B N 1
ATOM 2109 C CA . ILE B 1 137 ? -38.125 44.688 -11.5 1 31.17 137 ILE B CA 1
ATOM 2110 C C . ILE B 1 137 ? -39.125 45.844 -11.328 1 31.17 137 ILE B C 1
ATOM 2112 O O . ILE B 1 137 ? -38.906 46.969 -11.82 1 31.17 137 ILE B O 1
ATOM 2116 N N . ASN B 1 138 ? -40.531 45.75 -10.82 1 31.59 138 ASN B N 1
ATOM 2117 C CA . ASN B 1 138 ? -41.844 46.281 -10.414 1 31.59 138 ASN B CA 1
ATOM 2118 C C . ASN B 1 138 ? -41.688 47.438 -9.445 1 31.59 138 ASN B C 1
ATOM 2120 O O . ASN B 1 138 ? -40.812 47.438 -8.594 1 31.59 138 ASN B O 1
ATOM 2124 N N . LYS B 1 139 ? -42.5 48.406 -9.852 1 34.97 139 LYS B N 1
ATOM 2125 C CA . LYS B 1 139 ? -42.719 49.656 -9.109 1 34.97 139 LYS B CA 1
ATOM 2126 C C . LYS B 1 139 ? -43.25 49.375 -7.707 1 34.97 139 LYS B C 1
ATOM 2128 O O . LYS B 1 139 ? -44.125 48.531 -7.539 1 34.97 139 LYS B O 1
ATOM 2133 N N . PRO B 1 140 ? -42.5 49.875 -6.773 1 31.39 140 PRO B N 1
ATOM 2134 C CA . PRO B 1 140 ? -43.156 49.844 -5.473 1 31.39 140 PRO B CA 1
ATOM 2135 C C . PRO B 1 140 ? -44.594 50.344 -5.543 1 31.39 140 PRO B C 1
ATOM 2137 O O . PRO B 1 140 ? -44.906 51.281 -6.293 1 31.39 140 PRO B O 1
ATOM 2140 N N . ASN B 1 141 ? -45.719 49.5 -5.59 1 31.41 141 ASN B N 1
ATOM 2141 C CA . ASN B 1 141 ? -47.031 50.094 -5.254 1 31.41 141 ASN B CA 1
ATOM 2142 C C . ASN B 1 141 ? -46.906 51.062 -4.094 1 31.41 141 ASN B C 1
ATOM 2144 O O . ASN B 1 141 ? -47.375 52.188 -4.18 1 31.41 141 ASN B O 1
ATOM 2148 N N . GLU B 1 142 ? -47.25 50.969 -2.754 1 26.67 142 GLU B N 1
ATOM 2149 C CA . GLU B 1 142 ? -47.188 52.094 -1.812 1 26.67 142 GLU B CA 1
ATOM 2150 C C . GLU B 1 142 ? -45.75 52.531 -1.561 1 26.67 142 GLU B C 1
ATOM 2152 O O . GLU B 1 142 ? -44.844 51.719 -1.542 1 26.67 142 GLU B O 1
#

Sequence (284 aa):
MNVPLLLLGALEDLVDEYFKTFKWYLSMRVLDSCEPIPKSRLEKALRPETVSKMIECYGEELAVDVTVKILRNMRINSAAEELKKAHTARETSAPSTSSPAVTPATAAPAISAQQGGVIIAPMVHGGSTVGAWNITINKPNEMNVPLLLLGALEDLVDEYFKTFKWYLSMRVLDSCEPIPKSRLEKALRPETVSKMIECYGEELAVDVTVKILRNMRINSAAEELKKAHTARETSAPSTSSPAVTPATAAPAISAQQGGVIIAPMVHGGSTVGAWNITINKPNE

Foldseek 3Di:
DPVVVVVVVVVVVVVCPLVVLLLVLLQPCQDPVFHHDNCVLRVPDDPVSVLVVLCVRPNDPVSLVSSLSSCVVVVVNVVSVVSVVVVVVVVVPPPPPPPPPPDPPDPPDPPPPPDDPPPPPPPPPDDPDPDDPPPDDDDPDD/DPVVVVVVVVVVVVVCPLVVLLLVLLQPCQDPVFHHDNCVLRVPDDPVSVLVVLCVRPNDPVSLVSSLSSCVVVVVNVVSVVSVVVVVVVVVPPPPPPPPPPDPDDPPPPPPDPDPPPCPPPPPPDDPDDDDDDDDDDDDPD

Nearest PDB structures (foldseek):
  4ewi-assembly1_A  TM=8.002E-01  e=1.369E-02  Homo sapiens
  7e5b-assembly2_C  TM=8.465E-01  e=2.762E-02  Homo sapiens
  2hm2-assembly1_Q  TM=8.197E-01  e=1.945E-02  Homo sapiens
  3qf2-assembly2_B  TM=8.845E-01  e=4.676E-02  Homo sapiens
  7pzc-assembly1_H  TM=8.227E-01  e=4.676E-02  Homo sapiens

Organism: NCBI:txid210632

InterPro domains:
  IPR004020 DAPIN domain [PF02758] (7-81)
  IPR004020 DAPIN domain [PS50824] (1-89)
  IPR004020 DAPIN domain [SM01289] (3-85)
  IPR011029 Death-like domain superfamily [G3DSA:1.10.533.10] (2-94)
  IPR011029 Death-like domain superfamily [SSF47986] (3-86)

Secondary structure (DSSP, 8-state):
--HHHHHHHHHHHHHHHHHHHHHHHHTS--STTSPPPPHHHHTT--HHHHHHHHHHHH-HHHHHHHHHHHHHHTT-HHHHHHHHHHHHHHHH--------------------------------------S-----------/--HHHHHHHHHHHHHHHHHHHHHHHHTS--STTSPPPPHHHHTT--HHHHHHHHHHHH-HHHHHHHHHHHHHHTT-HHHHHHHHHHHHHHHH-------------------------------------SS-----------

Radius of gyration: 35.11 Å; Cα contacts (8 Å, |Δi|>4): 184; chains: 2; bounding box: 65×111×96 Å

pLDDT: mean 72.34, std 29.4, range [26.67, 98.5]

Solvent-accessible surface area (backbone atoms only — not comparable to full-atom values): 17914 Å² total; per-residue (Å²): 132,63,57,65,57,54,52,37,50,55,59,57,56,44,40,50,48,56,58,53,52,51,50,52,46,46,42,34,76,80,44,94,94,44,79,49,47,59,57,86,73,45,73,82,45,48,70,69,51,45,43,51,51,38,34,72,72,54,33,64,67,49,34,51,52,51,49,33,53,48,29,43,74,69,67,38,51,69,61,22,50,50,51,51,49,57,54,49,54,47,65,65,59,48,75,77,70,74,70,72,80,74,71,82,73,77,82,69,79,80,74,76,77,73,80,77,77,77,79,79,74,76,78,75,78,76,68,91,61,86,75,82,80,81,80,81,80,78,73,84,79,130,133,64,56,66,58,54,51,38,49,56,59,57,55,45,40,50,49,57,56,53,52,51,50,51,47,45,43,35,75,80,46,94,93,43,79,48,46,58,57,86,74,46,74,81,45,48,68,70,50,44,44,51,52,38,33,73,74,54,31,65,68,49,33,52,52,51,49,34,52,48,30,43,75,68,67,38,52,70,61,22,51,51,52,52,50,57,54,48,54,49,66,67,60,50,75,76,70,74,72,73,80,76,72,84,77,79,83,69,82,74,74,75,78,77,78,77,77,76,76,76,73,75,80,73,82,78,60,101,76,72,86,91,75,76,87,77,84,81,74,77,80,128